Protein AF-A0AAF0Y437-F1 (afdb_monomer)

Radius of gyration: 40.91 Å; Cα contacts (8 Å, |Δi|>4): 68; chains: 1; bounding box: 94×95×109 Å

Sequence (365 aa):
MATKSRRPVALATPMPAVTPKRKAHTGASKQALLDNFDLEVSHRTSDMRNQLDSALGGFLALVDAEIFKIPRAMRSMTLGELEVIWRGNFAETSRAMAEQKFERAHPDKDHAEVVAAAVEGKRKREAQSPHENSRKSARTKPLPALPGTPAGKRVTKSKRKLPAASPLPKSTSMSTIPQDYEFNPLLPKTPKFPRAPKRNESFFSQNGSPVDLNGIVALDDVSNASVGSDDDDDDEDDDDELPDPEKMERRALAASLRHASPRSKASSSAAARSRPKRAPSLIFRQSLGAPAQQQSADEERHAEIPLSDGRTITFNPLNLTPGRIDDELAYGGLGAAEKKRVKNRVQEEVVRALTERMERWKAIA

Nearest PDB structures (foldseek):
  9c3c-assembly1_d  TM=1.796E-01  e=8.037E+00  Oryctolagus cuniculus

Organism: NCBI:txid143232

Structure (mmCIF, N/CA/C/O backbone):
data_AF-A0AAF0Y437-F1
#
_entry.id   AF-A0AAF0Y437-F1
#
loop_
_atom_site.group_PDB
_atom_site.id
_atom_site.type_symbol
_atom_site.label_atom_id
_atom_site.label_alt_id
_atom_site.label_comp_id
_atom_site.label_asym_id
_atom_site.label_entity_id
_atom_site.label_seq_id
_atom_site.pdbx_PDB_ins_code
_atom_site.Cartn_x
_atom_site.Cartn_y
_atom_site.Cartn_z
_atom_site.occupancy
_atom_site.B_iso_or_equiv
_atom_site.auth_seq_id
_atom_site.auth_comp_id
_atom_site.auth_asym_id
_atom_site.auth_atom_id
_atom_site.pdbx_PDB_model_num
ATOM 1 N N . MET A 1 1 ? -61.427 67.466 22.093 1.00 40.41 1 MET A N 1
ATOM 2 C CA . MET A 1 1 ? -59.970 67.307 22.291 1.00 40.41 1 MET A CA 1
ATOM 3 C C . MET A 1 1 ? -59.756 66.260 23.373 1.00 40.41 1 MET A C 1
ATOM 5 O O . MET A 1 1 ? -60.223 66.468 24.481 1.00 40.41 1 MET A O 1
ATOM 9 N N . ALA A 1 2 ? -59.196 65.098 23.026 1.00 46.00 2 ALA A N 1
ATOM 10 C CA . ALA A 1 2 ? -59.179 63.910 23.885 1.00 46.00 2 ALA A CA 1
ATOM 11 C C . ALA A 1 2 ? -57.786 63.682 24.494 1.00 46.00 2 ALA A C 1
ATOM 13 O O . ALA A 1 2 ? -56.810 63.487 23.771 1.00 46.00 2 ALA A O 1
ATOM 14 N N . THR A 1 3 ? -57.704 63.696 25.823 1.00 52.78 3 THR A N 1
ATOM 15 C CA . THR A 1 3 ? -56.489 63.456 26.608 1.00 52.78 3 THR A CA 1
ATOM 16 C C . THR A 1 3 ? -56.299 61.954 26.830 1.00 52.78 3 THR A C 1
ATOM 18 O O . THR A 1 3 ? -57.060 61.291 27.533 1.00 52.78 3 THR A O 1
ATOM 21 N N . LYS A 1 4 ? -55.281 61.380 26.181 1.00 54.66 4 LYS A N 1
ATOM 22 C CA . LYS A 1 4 ? -54.989 59.942 26.224 1.00 54.66 4 LYS A CA 1
ATOM 23 C C . LYS A 1 4 ? -54.020 59.650 27.375 1.00 54.66 4 LYS A C 1
ATOM 25 O O . LYS A 1 4 ? -52.823 59.898 27.272 1.00 54.66 4 LYS A O 1
ATOM 30 N N . SER A 1 5 ? -54.571 59.150 28.479 1.00 55.88 5 SER A N 1
ATOM 31 C CA . SER A 1 5 ? -53.843 58.691 29.668 1.00 55.88 5 SER A CA 1
ATOM 32 C C . SER A 1 5 ? -52.971 57.468 29.342 1.00 55.88 5 SER A C 1
ATOM 34 O O . SER A 1 5 ? -53.478 56.431 28.908 1.00 55.88 5 SER A O 1
ATOM 36 N N . ARG A 1 6 ? -51.649 57.592 29.526 1.00 55.09 6 ARG A N 1
ATOM 37 C CA . ARG A 1 6 ? -50.676 56.489 29.459 1.00 55.09 6 ARG A CA 1
ATOM 38 C C . ARG A 1 6 ? -50.531 55.872 30.850 1.00 55.09 6 ARG A C 1
ATOM 40 O O . ARG A 1 6 ? -50.054 56.533 31.767 1.00 55.09 6 ARG A O 1
ATOM 47 N N . ARG A 1 7 ? -50.898 54.597 30.991 1.00 53.47 7 ARG A N 1
ATOM 48 C CA . ARG A 1 7 ? -50.567 53.792 32.176 1.00 53.47 7 ARG A CA 1
ATOM 49 C C . ARG A 1 7 ? -49.108 53.309 32.102 1.00 53.47 7 ARG A C 1
ATOM 51 O O . ARG A 1 7 ? -48.678 52.915 31.017 1.00 53.47 7 ARG A O 1
ATOM 58 N N . PRO A 1 8 ? -48.359 53.303 33.218 1.00 61.34 8 PRO A N 1
ATOM 59 C CA . PRO A 1 8 ? -47.021 52.726 33.269 1.00 61.34 8 PRO A CA 1
ATOM 60 C C . PRO A 1 8 ? -47.100 51.193 33.257 1.00 61.34 8 PRO A C 1
ATOM 62 O O . PRO A 1 8 ? -47.806 50.585 34.060 1.00 61.34 8 PRO A O 1
ATOM 65 N N . VAL A 1 9 ? -46.376 50.572 32.327 1.00 58.31 9 VAL A N 1
ATOM 66 C CA . VAL A 1 9 ? -46.159 49.122 32.278 1.00 58.31 9 VAL A CA 1
ATOM 67 C C . VAL A 1 9 ? -45.064 48.797 33.291 1.00 58.31 9 VAL A C 1
ATOM 69 O O . VAL A 1 9 ? -43.923 49.224 33.126 1.00 58.31 9 VAL A O 1
ATOM 72 N N . ALA A 1 10 ? -45.418 48.086 34.360 1.00 52.66 10 ALA A N 1
ATOM 73 C CA . ALA A 1 10 ? -44.458 47.585 35.333 1.00 52.66 10 ALA A CA 1
ATOM 74 C C . ALA A 1 10 ? -43.571 46.517 34.667 1.00 52.66 10 ALA A C 1
ATOM 76 O O . ALA A 1 10 ? -44.053 45.457 34.269 1.00 52.66 10 ALA A O 1
ATOM 77 N N . LEU A 1 11 ? -42.279 46.819 34.520 1.00 55.72 11 LEU A N 1
ATOM 78 C CA . LEU A 1 11 ? -41.238 45.872 34.126 1.00 55.72 11 LEU A CA 1
ATOM 79 C C . LEU A 1 11 ? -41.092 44.816 35.229 1.00 55.72 11 LEU A C 1
ATOM 81 O O . LEU A 1 11 ? -40.467 45.067 36.257 1.00 55.72 11 LEU A O 1
ATOM 85 N N . ALA A 1 12 ? -41.693 43.645 35.018 1.00 55.06 12 ALA A N 1
ATOM 86 C CA . ALA A 1 12 ? -41.471 42.472 35.851 1.00 55.06 12 ALA A CA 1
ATOM 87 C C . ALA A 1 12 ? -40.019 42.001 35.674 1.00 55.06 12 ALA A C 1
ATOM 89 O O . ALA A 1 12 ? -39.601 41.613 34.582 1.00 55.06 12 ALA A O 1
ATOM 90 N N . THR A 1 13 ? -39.240 42.069 36.749 1.00 64.50 13 THR A N 1
ATOM 91 C CA . THR A 1 13 ? -37.888 41.517 36.830 1.00 64.50 13 THR A CA 1
ATOM 92 C C . THR A 1 13 ? -37.937 39.995 36.628 1.00 64.50 13 THR A C 1
ATOM 94 O O . THR A 1 13 ? -38.716 39.320 37.304 1.00 64.50 13 THR A O 1
ATOM 97 N N . PRO A 1 14 ? -37.141 39.423 35.703 1.00 63.75 14 PRO A N 1
ATOM 98 C CA . PRO A 1 14 ? -37.107 37.980 35.491 1.00 63.75 14 PRO A CA 1
ATOM 99 C C . PRO A 1 14 ? -36.570 37.292 36.750 1.00 63.75 14 PRO A C 1
ATOM 101 O O . PRO A 1 14 ? -35.524 37.670 37.280 1.00 63.75 14 PRO A O 1
ATOM 104 N N . MET A 1 15 ? -37.306 36.296 37.247 1.00 65.69 15 MET A N 1
ATOM 105 C CA . MET A 1 15 ? -36.901 35.521 38.419 1.00 65.69 15 MET A CA 1
ATOM 106 C C . MET A 1 15 ? -35.548 34.830 38.165 1.00 65.69 15 MET A C 1
ATOM 108 O O . MET A 1 15 ? -35.305 34.365 37.048 1.00 65.69 15 MET A O 1
ATOM 112 N N . PRO A 1 16 ? -34.666 34.735 39.178 1.00 64.94 16 PRO A N 1
ATOM 113 C CA . PRO A 1 16 ? -33.380 34.064 39.038 1.00 64.94 16 PRO A CA 1
ATOM 114 C C . PRO A 1 16 ? -33.609 32.597 38.662 1.00 64.94 16 PRO A C 1
ATOM 116 O O . PRO A 1 16 ? -34.278 31.857 39.384 1.00 64.94 16 PRO A O 1
ATOM 119 N N . ALA A 1 17 ? -33.072 32.193 37.510 1.00 65.75 17 ALA A N 1
ATOM 120 C CA . ALA A 1 17 ? -33.152 30.827 37.019 1.00 65.75 17 ALA A CA 1
ATOM 121 C C . ALA A 1 17 ? -32.546 29.877 38.060 1.00 65.75 17 ALA A C 1
ATOM 123 O O . ALA A 1 17 ? -31.335 29.867 38.289 1.00 65.75 17 ALA A O 1
ATOM 124 N N . VAL A 1 18 ? -33.405 29.096 38.714 1.00 66.25 18 VAL A N 1
ATOM 125 C CA . VAL A 1 18 ? -32.996 28.045 39.643 1.00 66.25 18 VAL A CA 1
ATOM 126 C C . VAL A 1 18 ? -32.214 27.023 38.831 1.00 66.25 18 VAL A C 1
ATOM 128 O O . VAL A 1 18 ? -32.777 26.306 38.004 1.00 66.25 18 VAL A O 1
ATOM 131 N N . THR A 1 19 ? -30.898 26.984 39.028 1.00 71.69 19 THR A N 1
ATOM 132 C CA . THR A 1 19 ? -30.045 26.000 38.373 1.00 71.69 19 THR A CA 1
ATOM 133 C C . THR A 1 19 ? -30.479 24.608 38.844 1.00 71.69 19 THR A C 1
ATOM 135 O O . THR A 1 19 ? -30.526 24.348 40.052 1.00 71.69 19 THR A O 1
ATOM 138 N N . PRO A 1 20 ? -30.871 23.701 37.931 1.00 72.81 20 PRO A N 1
ATOM 139 C CA . PRO A 1 20 ? -31.332 22.382 38.327 1.00 72.81 20 PRO A CA 1
ATOM 140 C C . PRO A 1 20 ? -30.196 21.659 39.053 1.00 72.81 20 PRO A C 1
ATOM 142 O O . PRO A 1 20 ? -29.093 21.508 38.521 1.00 72.81 20 PRO A O 1
ATOM 145 N N . LYS A 1 21 ? -30.461 21.224 40.291 1.00 75.88 21 LYS A N 1
ATOM 146 C CA . LYS A 1 21 ? -29.522 20.417 41.078 1.00 75.88 21 LYS A CA 1
ATOM 147 C C . LYS A 1 21 ? -29.134 19.190 40.250 1.00 75.88 21 LYS A C 1
ATOM 149 O O . LYS A 1 21 ? -30.002 18.412 39.853 1.00 75.88 21 LYS A O 1
ATOM 154 N N . ARG A 1 22 ? -27.834 19.039 39.971 1.00 77.44 22 ARG A N 1
ATOM 155 C CA . ARG A 1 22 ? -27.267 17.915 39.213 1.00 77.44 22 ARG A CA 1
ATOM 156 C C . ARG A 1 22 ? -27.720 16.601 39.851 1.00 77.44 22 ARG A C 1
ATOM 158 O O . ARG A 1 22 ? -27.317 16.290 40.969 1.00 77.44 22 ARG A O 1
ATOM 165 N N . LYS A 1 23 ? -28.578 15.847 39.159 1.00 80.81 23 LYS A N 1
ATOM 166 C CA . LYS A 1 23 ? -28.960 14.499 39.589 1.00 80.81 23 LYS A CA 1
ATOM 167 C C . LYS A 1 23 ? -27.712 13.621 39.529 1.00 80.81 23 LYS A C 1
ATOM 169 O O . LYS A 1 23 ? -27.001 13.636 38.527 1.00 80.81 23 LYS A O 1
ATOM 174 N N . ALA A 1 24 ? -27.434 12.891 40.605 1.00 84.88 24 ALA A N 1
ATOM 175 C CA . ALA A 1 24 ? -26.338 11.933 40.625 1.00 84.88 24 ALA A CA 1
ATOM 176 C C . ALA A 1 24 ? -26.564 10.888 39.519 1.00 84.88 24 ALA A C 1
ATOM 178 O O . ALA A 1 24 ? -27.651 10.318 39.420 1.00 84.88 24 ALA A O 1
ATOM 179 N N . HIS A 1 25 ? -25.556 10.662 38.674 1.00 89.19 25 HIS A N 1
ATOM 180 C CA . HIS A 1 25 ? -25.628 9.650 37.623 1.00 89.19 25 HIS A CA 1
ATOM 181 C C . HIS A 1 25 ? -25.825 8.267 38.249 1.00 89.19 25 HIS A C 1
ATOM 183 O O . HIS A 1 25 ? -24.983 7.805 39.026 1.00 89.19 25 HIS A O 1
ATOM 189 N N . THR A 1 26 ? -26.933 7.612 37.901 1.00 94.44 26 THR A N 1
ATOM 190 C CA . THR A 1 26 ? -27.194 6.214 38.260 1.00 94.44 26 THR A CA 1
ATOM 191 C C . THR A 1 26 ? -26.142 5.308 37.614 1.00 94.44 26 THR A C 1
ATOM 193 O O . THR A 1 26 ? -25.560 5.664 36.589 1.00 94.44 26 THR A O 1
ATOM 196 N N . GLY A 1 27 ? -25.886 4.130 38.193 1.00 95.19 27 GLY A N 1
ATOM 197 C CA . GLY A 1 27 ? -24.908 3.178 37.642 1.00 95.19 27 GLY A CA 1
ATOM 198 C C . GLY A 1 27 ? -25.166 2.850 36.165 1.00 95.19 27 GLY A C 1
ATOM 199 O O . GLY A 1 27 ? -24.244 2.898 35.359 1.00 95.19 27 GLY A O 1
ATOM 200 N N . ALA A 1 28 ? -26.436 2.668 35.790 1.00 94.44 28 ALA A N 1
ATOM 201 C CA . ALA A 1 28 ? -26.846 2.458 34.400 1.00 94.44 28 ALA A CA 1
ATOM 202 C C . ALA A 1 28 ? -26.488 3.639 33.475 1.00 94.44 28 ALA A C 1
ATOM 204 O O . ALA A 1 28 ? -26.032 3.432 32.356 1.00 94.44 28 ALA A O 1
ATOM 205 N N . SER A 1 29 ? -26.630 4.884 33.949 1.00 93.88 29 SER A N 1
ATOM 206 C CA . SER A 1 29 ? -26.227 6.068 33.177 1.00 93.88 29 SER A CA 1
ATOM 207 C C . SER A 1 29 ? -24.715 6.136 32.971 1.00 93.88 29 SER A C 1
ATOM 209 O O . SER A 1 29 ? -24.283 6.647 31.942 1.00 93.88 29 SER A O 1
ATOM 211 N N . LYS A 1 30 ? -23.916 5.653 33.929 1.00 96.62 30 LYS A N 1
ATOM 212 C CA . LYS A 1 30 ? -22.456 5.594 33.780 1.00 96.62 30 LYS A CA 1
ATOM 213 C C . LYS A 1 30 ? -22.049 4.535 32.762 1.00 96.62 30 LYS A C 1
ATOM 215 O O . LYS A 1 30 ? -21.194 4.822 31.936 1.00 96.62 30 LYS A O 1
ATOM 220 N N . GLN A 1 31 ? -22.694 3.368 32.779 1.00 96.38 31 GLN A N 1
ATOM 221 C CA . GLN A 1 31 ? -22.423 2.320 31.795 1.00 96.38 31 GLN A CA 1
ATOM 222 C C . GLN A 1 31 ? -22.740 2.794 30.373 1.00 96.38 31 GLN A C 1
ATOM 224 O O . GLN A 1 31 ? -21.882 2.724 29.507 1.00 96.38 31 GLN A O 1
ATOM 229 N N . ALA A 1 32 ? -23.906 3.411 30.163 1.00 96.12 32 ALA A N 1
ATOM 230 C CA . ALA A 1 32 ? -24.265 3.960 28.856 1.00 96.12 32 ALA A CA 1
ATOM 231 C C . ALA A 1 32 ? -23.287 5.049 28.362 1.00 96.12 32 ALA A C 1
ATOM 233 O O . ALA A 1 32 ? -23.122 5.237 27.159 1.00 96.12 32 ALA A O 1
ATOM 234 N N . LEU A 1 33 ? -22.641 5.795 29.268 1.00 96.56 33 LEU A N 1
ATOM 235 C CA . LEU A 1 33 ? -21.595 6.755 28.897 1.00 96.56 33 LEU A CA 1
ATOM 236 C C . LEU A 1 33 ? -20.307 6.058 28.443 1.00 96.56 33 LEU A C 1
ATOM 238 O O . LEU A 1 33 ? -19.687 6.533 27.496 1.00 96.56 33 LEU A O 1
ATOM 242 N N . LEU A 1 34 ? -19.923 4.955 29.091 1.00 97.62 34 LEU A N 1
ATOM 243 C CA . LEU A 1 34 ? -18.763 4.154 28.688 1.00 97.62 34 LEU A CA 1
ATOM 244 C C . LEU A 1 34 ? -19.000 3.488 27.330 1.00 97.62 34 LEU A C 1
ATOM 246 O O . LEU A 1 34 ? -18.166 3.628 26.446 1.00 97.62 34 LEU A O 1
ATOM 250 N N . ASP A 1 35 ? -20.175 2.892 27.121 1.00 97.38 35 ASP A N 1
ATOM 251 C CA . ASP A 1 35 ? -20.514 2.249 25.847 1.00 97.38 35 ASP A CA 1
ATOM 252 C C . ASP A 1 35 ? -20.476 3.261 24.681 1.00 97.38 35 ASP A C 1
ATOM 254 O O . ASP A 1 35 ? -19.935 2.982 23.612 1.00 97.38 35 ASP A O 1
ATOM 258 N N . ASN A 1 36 ? -20.994 4.481 24.887 1.00 97.81 36 ASN A N 1
ATOM 259 C CA . ASN A 1 36 ? -20.903 5.555 23.888 1.00 97.81 36 ASN A CA 1
ATOM 260 C C . ASN A 1 36 ? -19.458 6.006 23.638 1.00 97.81 36 ASN A C 1
ATOM 262 O O . ASN A 1 36 ? -19.103 6.319 22.502 1.00 97.81 36 ASN A O 1
ATOM 266 N N . PHE A 1 37 ? -18.635 6.056 24.685 1.00 98.38 37 PHE A N 1
ATOM 267 C CA . PHE A 1 37 ? -17.225 6.404 24.552 1.00 98.38 37 PHE A CA 1
ATOM 268 C C . PHE A 1 37 ? -16.470 5.352 23.731 1.00 98.38 37 PHE A C 1
ATOM 270 O O . PHE A 1 37 ? -15.720 5.717 22.829 1.00 98.38 37 PHE A O 1
ATOM 277 N N . ASP A 1 38 ? -16.725 4.063 23.956 1.00 98.06 38 ASP A N 1
ATOM 278 C CA . ASP A 1 38 ? -16.113 2.979 23.180 1.00 98.06 38 ASP A CA 1
ATOM 279 C C . ASP A 1 38 ? -16.550 3.008 21.705 1.00 98.06 38 ASP A C 1
ATOM 281 O O . ASP A 1 38 ? -15.733 2.817 20.793 1.00 98.06 38 ASP A O 1
ATOM 285 N N . LEU A 1 39 ? -17.820 3.334 21.438 1.00 97.81 39 LEU A N 1
ATOM 286 C CA . LEU A 1 39 ? -18.309 3.579 20.078 1.00 97.81 39 LEU A CA 1
A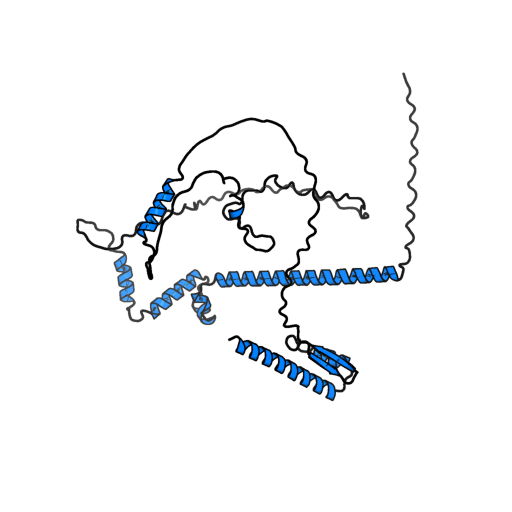TOM 287 C C . LEU A 1 39 ? -17.596 4.771 19.419 1.00 97.81 39 LEU A C 1
ATOM 289 O O . LEU A 1 39 ? -17.198 4.686 18.259 1.00 97.81 39 LEU A O 1
ATOM 293 N N . GLU A 1 40 ? -17.375 5.867 20.146 1.00 98.44 40 GLU A N 1
ATOM 294 C CA . GLU A 1 40 ? -16.652 7.025 19.611 1.00 98.44 40 GLU A CA 1
ATOM 295 C C . GLU A 1 40 ? -15.174 6.705 19.344 1.00 98.44 40 GLU A C 1
ATOM 297 O O . GLU A 1 40 ? -14.641 7.062 18.290 1.00 98.44 40 GLU A O 1
ATOM 302 N N . VAL A 1 41 ? -14.502 6.015 20.269 1.00 98.56 41 VAL A N 1
ATOM 303 C CA . VAL A 1 41 ? -13.094 5.624 20.119 1.00 98.56 41 VAL A CA 1
ATOM 304 C C . VAL A 1 41 ? -12.921 4.679 18.935 1.00 98.56 41 VAL A C 1
ATOM 306 O O . VAL A 1 41 ? -12.012 4.880 18.124 1.00 98.56 41 VAL A O 1
ATOM 309 N N . SER A 1 42 ? -13.794 3.680 18.795 1.00 97.12 42 SER A N 1
ATOM 310 C CA . SER A 1 42 ? -13.752 2.754 17.660 1.00 97.12 42 SER A CA 1
ATOM 311 C C . SER A 1 42 ? -14.003 3.470 16.328 1.00 97.12 42 SER A C 1
ATOM 313 O O . SER A 1 42 ? -13.223 3.279 15.393 1.00 97.12 42 SER A O 1
ATOM 315 N N . HIS A 1 43 ? -14.994 4.368 16.258 1.00 98.06 43 HIS A N 1
ATOM 316 C CA . HIS A 1 43 ? -15.269 5.182 15.070 1.00 98.06 43 HIS A CA 1
ATOM 317 C C . HIS A 1 43 ? -14.079 6.073 14.695 1.00 98.06 43 HIS A C 1
ATOM 319 O O . HIS A 1 43 ? -13.589 6.001 13.571 1.00 98.06 43 HIS A O 1
ATOM 325 N N . ARG A 1 44 ? -13.535 6.849 15.645 1.00 98.44 44 ARG A N 1
ATOM 326 C CA . ARG A 1 44 ? -12.350 7.695 15.404 1.00 98.44 44 ARG A CA 1
ATOM 327 C C . ARG A 1 44 ? -11.140 6.879 14.961 1.00 98.44 44 ARG A C 1
ATOM 329 O O . ARG A 1 44 ? -10.380 7.319 14.104 1.00 98.44 44 ARG A O 1
ATOM 336 N N . THR A 1 45 ? -10.948 5.693 15.535 1.00 98.38 45 THR A N 1
ATOM 337 C CA . THR A 1 45 ? -9.862 4.791 15.131 1.00 98.38 45 THR A CA 1
ATOM 338 C C . THR A 1 45 ? -10.060 4.305 13.697 1.00 98.38 45 THR A C 1
ATOM 340 O O . THR A 1 45 ? -9.104 4.291 12.924 1.00 98.38 45 THR A O 1
ATOM 343 N N . SER A 1 46 ? -11.291 3.949 13.321 1.00 98.06 46 SER A N 1
ATOM 344 C CA . SER A 1 46 ? -11.632 3.587 11.943 1.00 98.06 46 SER A CA 1
ATOM 345 C C . SER A 1 46 ? -11.396 4.748 10.976 1.00 98.06 46 SER A C 1
ATOM 347 O O . SER A 1 46 ? -10.799 4.542 9.924 1.00 98.06 46 SER A O 1
ATOM 349 N N . ASP A 1 47 ? -11.795 5.968 11.337 1.00 97.94 47 ASP A N 1
ATOM 350 C CA . ASP A 1 47 ? -11.586 7.163 10.512 1.00 97.94 47 ASP A CA 1
ATOM 351 C C . ASP A 1 47 ? -10.099 7.438 10.276 1.00 97.94 47 ASP A C 1
ATOM 353 O O . ASP A 1 47 ? -9.685 7.677 9.142 1.00 97.94 47 ASP A O 1
ATOM 357 N N . MET A 1 48 ? -9.275 7.356 11.327 1.00 98.62 48 MET A N 1
ATOM 358 C CA . MET A 1 48 ? -7.825 7.541 11.209 1.00 98.62 48 MET A CA 1
ATOM 359 C C . MET A 1 48 ? -7.183 6.486 1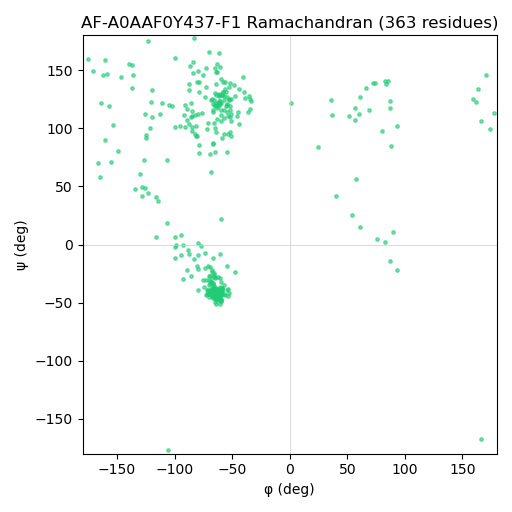0.301 1.00 98.62 48 MET A C 1
ATOM 361 O O . MET A 1 48 ? -6.301 6.819 9.510 1.00 98.62 48 MET A O 1
ATOM 365 N N . ARG A 1 49 ? -7.635 5.226 10.376 1.00 98.19 49 ARG A N 1
ATOM 366 C CA . ARG A 1 49 ? -7.173 4.155 9.476 1.00 98.19 49 ARG A CA 1
ATOM 367 C C . ARG A 1 49 ? -7.574 4.433 8.030 1.00 98.19 49 ARG A C 1
ATOM 369 O O . ARG A 1 49 ? -6.708 4.467 7.167 1.00 98.19 49 ARG A O 1
ATOM 376 N N . ASN A 1 50 ? -8.841 4.762 7.790 1.00 97.81 50 ASN A N 1
ATOM 377 C CA . ASN A 1 50 ? -9.344 5.107 6.459 1.00 97.81 50 ASN A CA 1
ATOM 378 C C . ASN A 1 50 ? -8.604 6.312 5.853 1.00 97.81 50 ASN A C 1
ATOM 380 O O . ASN A 1 50 ? -8.340 6.355 4.648 1.00 97.81 50 ASN A O 1
ATOM 384 N N . GLN A 1 51 ? -8.252 7.299 6.681 1.00 98.31 51 GLN A N 1
ATOM 385 C CA . GLN A 1 51 ? -7.462 8.452 6.261 1.00 98.31 51 GLN A CA 1
ATOM 386 C C . GLN A 1 51 ? -6.037 8.049 5.861 1.00 98.31 51 GLN A C 1
ATOM 388 O O . GLN A 1 51 ? -5.535 8.531 4.843 1.00 98.31 51 GLN A O 1
ATOM 393 N N . LEU A 1 52 ? -5.395 7.171 6.636 1.00 98.62 52 LEU A N 1
ATOM 394 C CA . LEU A 1 52 ? -4.068 6.641 6.327 1.00 98.62 52 LEU A CA 1
ATOM 395 C C . LEU A 1 52 ? -4.097 5.836 5.025 1.00 98.62 52 LEU A C 1
ATOM 397 O O . LEU A 1 52 ? -3.277 6.086 4.145 1.00 98.62 52 LEU A O 1
ATOM 401 N N . ASP A 1 53 ? -5.075 4.949 4.861 1.00 98.00 53 ASP A N 1
ATOM 402 C CA . ASP A 1 53 ? -5.232 4.134 3.653 1.00 98.00 53 ASP A CA 1
ATOM 403 C C . ASP A 1 53 ? -5.466 5.005 2.416 1.00 98.00 53 ASP A C 1
ATOM 405 O O . ASP A 1 53 ? -4.847 4.799 1.372 1.00 98.00 53 ASP A O 1
ATOM 409 N N . SER A 1 54 ? -6.289 6.049 2.545 1.00 98.00 54 SER A N 1
ATOM 410 C CA . SER A 1 54 ? -6.509 7.024 1.472 1.00 98.00 54 SER A CA 1
ATOM 411 C C . SER A 1 54 ? -5.225 7.781 1.112 1.00 98.00 54 SER A C 1
ATOM 413 O O . SER A 1 54 ? -4.951 8.016 -0.067 1.00 98.00 54 SER A O 1
ATOM 415 N N . ALA A 1 55 ? -4.417 8.156 2.109 1.00 98.12 55 ALA A N 1
ATOM 416 C CA . ALA A 1 55 ? -3.145 8.839 1.889 1.00 98.12 55 ALA A CA 1
ATOM 417 C C . ALA A 1 55 ? -2.112 7.923 1.213 1.00 98.12 55 ALA A C 1
ATOM 419 O O . ALA A 1 55 ? -1.446 8.350 0.268 1.00 98.12 55 ALA A O 1
ATOM 420 N N . LEU A 1 56 ? -2.011 6.663 1.647 1.00 98.50 56 LEU A N 1
ATOM 421 C CA . LEU A 1 56 ? -1.129 5.669 1.034 1.00 98.50 56 LEU A CA 1
ATOM 422 C C . LEU A 1 56 ? -1.562 5.334 -0.395 1.00 98.50 56 LEU A C 1
ATOM 424 O O . LEU A 1 56 ? -0.724 5.329 -1.294 1.00 98.50 56 LEU A O 1
ATOM 428 N N . GLY A 1 57 ? -2.859 5.129 -0.628 1.00 97.75 57 GLY A N 1
ATOM 429 C CA . GLY A 1 57 ? -3.401 4.901 -1.967 1.00 97.75 57 GLY A CA 1
ATOM 430 C C . GLY A 1 57 ? -3.124 6.076 -2.908 1.00 97.75 57 GLY A C 1
ATOM 431 O O . GLY A 1 57 ? -2.689 5.876 -4.041 1.00 97.75 57 GLY A O 1
ATOM 432 N N . GLY A 1 58 ? -3.288 7.312 -2.424 1.00 97.44 58 GLY A N 1
ATOM 433 C CA . GLY A 1 58 ? -2.941 8.516 -3.179 1.00 97.44 58 GLY A CA 1
ATOM 434 C C . GLY A 1 58 ? -1.446 8.617 -3.498 1.00 97.44 58 GLY A C 1
ATOM 435 O O . GLY A 1 58 ? -1.081 8.968 -4.620 1.00 97.44 58 GLY A O 1
ATOM 436 N N . PHE A 1 59 ? -0.575 8.279 -2.544 1.00 98.50 59 PHE A N 1
ATOM 437 C CA . PHE A 1 59 ? 0.873 8.258 -2.758 1.00 98.50 59 PHE A CA 1
ATOM 438 C C . PHE A 1 59 ? 1.284 7.218 -3.806 1.00 98.50 59 PHE A C 1
ATOM 440 O O . PHE A 1 59 ? 2.026 7.555 -4.727 1.00 98.50 59 PHE A O 1
ATOM 447 N N . LEU A 1 60 ? 0.767 5.990 -3.714 1.00 97.94 60 LEU A N 1
ATOM 448 C CA . LEU A 1 60 ? 1.047 4.937 -4.692 1.00 97.94 60 LEU A CA 1
ATOM 449 C C . LEU A 1 60 ? 0.589 5.344 -6.096 1.00 97.94 60 LEU A C 1
ATOM 451 O O . LEU A 1 60 ? 1.375 5.262 -7.033 1.00 97.94 60 LEU A O 1
ATOM 455 N N . ALA A 1 61 ? -0.618 5.901 -6.232 1.00 97.06 61 ALA A N 1
ATOM 456 C CA . ALA A 1 61 ? -1.112 6.387 -7.519 1.00 97.06 61 ALA A CA 1
ATOM 457 C C . ALA A 1 61 ? -0.230 7.502 -8.119 1.00 97.06 61 ALA A C 1
ATOM 459 O O . ALA A 1 61 ? -0.036 7.556 -9.336 1.00 97.06 61 ALA A O 1
ATOM 460 N N . LEU A 1 62 ? 0.324 8.392 -7.285 1.00 98.31 62 LEU A N 1
ATOM 461 C CA . LEU A 1 62 ? 1.270 9.422 -7.729 1.00 98.31 62 LEU A CA 1
ATOM 462 C C . LEU A 1 62 ? 2.601 8.818 -8.183 1.00 98.31 62 LEU A C 1
ATOM 464 O O . LEU A 1 62 ? 3.124 9.226 -9.220 1.00 98.31 62 LEU A O 1
ATOM 468 N N . VAL A 1 63 ? 3.136 7.854 -7.431 1.00 97.62 63 VAL A N 1
ATOM 469 C CA . VAL A 1 63 ? 4.371 7.144 -7.788 1.00 97.62 63 VAL A CA 1
ATOM 470 C C . VAL A 1 63 ? 4.188 6.385 -9.097 1.00 97.62 63 VAL A C 1
ATOM 472 O O . VAL A 1 63 ? 5.019 6.524 -9.990 1.00 97.62 63 VAL A O 1
ATOM 475 N N . ASP A 1 64 ? 3.079 5.669 -9.263 1.00 96.69 64 ASP A N 1
ATOM 476 C CA . ASP A 1 64 ? 2.764 4.953 -10.497 1.00 96.69 64 ASP A CA 1
ATOM 477 C C . ASP A 1 64 ? 2.679 5.915 -11.681 1.00 96.69 64 ASP A C 1
ATOM 479 O O . ASP A 1 64 ? 3.318 5.697 -12.713 1.00 96.69 64 ASP A O 1
ATOM 483 N N . ALA A 1 65 ? 1.961 7.032 -11.527 1.00 96.75 65 ALA A N 1
ATOM 484 C CA . ALA A 1 65 ? 1.885 8.063 -12.556 1.00 96.75 65 ALA A CA 1
ATOM 485 C C . ALA A 1 65 ? 3.270 8.631 -12.915 1.00 96.75 65 ALA A C 1
ATOM 487 O O . ALA A 1 65 ? 3.533 8.899 -14.089 1.00 96.75 65 ALA A O 1
ATOM 488 N N . GLU A 1 66 ? 4.165 8.793 -11.939 1.00 95.31 66 GLU A N 1
ATOM 489 C CA . GLU A 1 66 ? 5.535 9.252 -12.170 1.00 95.31 66 GLU A CA 1
ATOM 490 C C . GLU A 1 66 ? 6.381 8.191 -12.888 1.00 95.31 66 GLU A C 1
ATOM 492 O O . GLU A 1 66 ? 7.057 8.505 -13.868 1.00 95.31 66 GLU A O 1
ATOM 497 N N . ILE A 1 67 ? 6.266 6.918 -12.501 1.00 95.25 67 ILE A N 1
ATOM 498 C CA . ILE A 1 67 ? 6.909 5.789 -13.189 1.00 95.25 67 ILE A CA 1
ATOM 499 C C . ILE A 1 67 ? 6.438 5.714 -14.646 1.00 95.25 67 ILE A C 1
ATOM 501 O O . ILE A 1 67 ? 7.247 5.488 -15.552 1.00 95.25 67 ILE A O 1
ATOM 505 N N . PHE A 1 68 ? 5.150 5.957 -14.910 1.00 95.00 68 PHE A N 1
ATOM 506 C CA . PHE A 1 68 ? 4.614 5.964 -16.270 1.00 95.00 68 PHE A CA 1
ATOM 507 C C . PHE A 1 68 ? 5.183 7.088 -17.144 1.00 95.00 68 PHE A C 1
ATOM 509 O O . PHE A 1 68 ? 5.320 6.883 -18.353 1.00 95.00 68 PHE A O 1
ATOM 516 N N . LYS A 1 69 ? 5.582 8.228 -16.564 1.00 94.62 69 LYS A N 1
ATOM 517 C CA . LYS A 1 69 ? 6.251 9.314 -17.303 1.00 94.62 69 LYS A CA 1
ATOM 518 C C . LYS A 1 69 ? 7.663 8.943 -17.753 1.00 94.62 69 LYS A C 1
ATOM 520 O O . LYS A 1 69 ? 8.131 9.473 -18.759 1.00 94.62 69 LYS A O 1
ATOM 525 N N . ILE A 1 70 ? 8.337 8.034 -17.047 1.00 95.31 70 ILE A N 1
ATOM 526 C CA . ILE A 1 70 ? 9.685 7.584 -17.408 1.00 95.31 70 ILE A CA 1
ATOM 527 C C . ILE A 1 70 ? 9.601 6.768 -18.710 1.00 95.31 70 ILE A C 1
ATOM 529 O O . ILE A 1 70 ? 8.863 5.776 -18.751 1.00 95.31 70 ILE A O 1
ATOM 533 N N . PRO A 1 71 ? 10.346 7.113 -19.778 1.00 95.88 71 PRO A N 1
ATOM 534 C CA . PRO A 1 71 ? 10.367 6.330 -21.013 1.00 95.88 71 PRO A CA 1
ATOM 535 C C . PRO A 1 71 ? 10.766 4.867 -20.773 1.00 95.88 71 PRO A C 1
ATOM 537 O O . PRO A 1 71 ? 11.697 4.587 -20.021 1.00 95.88 71 PRO A O 1
ATOM 540 N N . ARG A 1 72 ? 10.107 3.916 -21.455 1.00 94.75 72 ARG A N 1
ATOM 541 C CA . ARG A 1 72 ? 10.317 2.465 -21.247 1.00 94.75 72 ARG A CA 1
ATOM 542 C C . ARG A 1 72 ? 11.785 2.038 -21.370 1.00 94.75 72 ARG A C 1
ATOM 544 O O . ARG A 1 72 ? 12.232 1.218 -20.582 1.00 94.75 72 ARG A O 1
ATOM 551 N N . ALA A 1 73 ? 12.530 2.631 -22.306 1.00 94.31 73 ALA A N 1
ATOM 552 C CA . ALA A 1 73 ? 13.956 2.355 -22.499 1.00 94.31 73 ALA A CA 1
ATOM 553 C C . ALA A 1 73 ? 14.825 2.719 -21.281 1.00 94.31 73 ALA A C 1
ATOM 555 O O . ALA A 1 73 ? 15.867 2.110 -21.085 1.00 94.31 73 ALA A O 1
ATOM 556 N N . MET A 1 74 ? 14.397 3.695 -20.474 1.00 95.62 74 MET A N 1
ATOM 557 C CA . MET A 1 74 ? 15.116 4.136 -19.274 1.00 95.62 74 MET A CA 1
ATOM 558 C C . MET A 1 74 ? 14.771 3.282 -18.052 1.00 95.62 74 MET A C 1
ATOM 560 O O . MET A 1 74 ? 15.598 3.137 -17.164 1.00 95.62 74 MET A O 1
ATOM 564 N N . ARG A 1 75 ? 13.573 2.680 -18.009 1.00 94.81 75 ARG A N 1
ATOM 565 C CA . ARG A 1 75 ? 13.144 1.824 -16.884 1.00 94.81 75 ARG A CA 1
ATOM 566 C C . ARG A 1 75 ? 13.939 0.524 -16.777 1.00 94.81 75 ARG A C 1
ATOM 568 O O . ARG A 1 75 ? 13.976 -0.069 -15.709 1.00 94.81 75 ARG A O 1
ATOM 575 N N . SER A 1 76 ? 14.531 0.067 -17.879 1.00 94.75 76 SER A N 1
ATOM 576 C CA . SER A 1 76 ? 15.356 -1.144 -17.920 1.00 94.75 76 SER A CA 1
ATOM 577 C C . SER A 1 76 ? 16.834 -0.899 -17.606 1.00 94.75 76 SER A C 1
ATOM 579 O O . SER A 1 76 ? 17.596 -1.858 -17.581 1.00 94.75 76 SER A O 1
ATOM 581 N N . MET A 1 77 ? 17.258 0.355 -17.428 1.00 93.94 77 MET A N 1
ATOM 582 C CA . MET A 1 77 ? 18.654 0.685 -17.134 1.00 93.94 77 MET A CA 1
ATOM 583 C C . MET A 1 77 ? 18.937 0.629 -15.640 1.00 93.94 77 MET A C 1
ATOM 585 O O . MET A 1 77 ? 18.057 0.874 -14.812 1.00 93.94 77 MET A O 1
ATOM 589 N N . THR A 1 78 ? 20.193 0.370 -15.295 1.00 97.19 78 THR A N 1
ATOM 590 C CA . THR A 1 78 ? 20.649 0.529 -13.913 1.00 97.19 78 THR A CA 1
ATOM 591 C C . THR A 1 78 ? 20.773 2.015 -13.562 1.00 97.19 78 THR A C 1
ATOM 593 O O . THR A 1 78 ? 21.026 2.857 -14.427 1.00 97.19 78 THR A O 1
ATOM 596 N N . LEU A 1 79 ? 20.617 2.364 -12.279 1.00 96.12 79 LEU A N 1
ATOM 597 C CA . LEU A 1 79 ? 20.733 3.759 -11.831 1.00 96.12 79 LEU A CA 1
ATOM 598 C C . LEU A 1 79 ? 22.117 4.363 -12.125 1.00 96.12 79 LEU A C 1
ATOM 600 O O . LEU A 1 79 ? 22.192 5.545 -12.442 1.00 96.12 79 LEU A O 1
ATOM 604 N N . GLY A 1 80 ? 23.185 3.557 -12.095 1.00 97.38 80 GLY A N 1
ATOM 605 C CA . GLY A 1 80 ? 24.537 4.016 -12.432 1.00 97.38 80 GLY A CA 1
ATOM 606 C C . GLY A 1 80 ? 24.700 4.375 -13.913 1.00 97.38 80 GLY A C 1
ATOM 607 O O . GLY A 1 80 ? 25.272 5.410 -14.238 1.00 97.38 80 GLY A O 1
ATOM 608 N N . GLU A 1 81 ? 24.145 3.574 -14.829 1.00 95.56 81 GLU A N 1
ATOM 609 C CA . GLU A 1 81 ? 24.137 3.912 -16.263 1.00 95.56 81 GLU A CA 1
ATOM 610 C C . GLU A 1 81 ? 23.288 5.156 -16.537 1.00 95.56 81 GLU A C 1
ATOM 612 O O . GLU A 1 81 ? 23.651 6.003 -17.358 1.00 95.56 81 GLU A O 1
ATOM 617 N N . LEU A 1 82 ? 22.154 5.269 -15.835 1.00 96.44 82 LEU A N 1
ATOM 618 C CA . LEU A 1 82 ? 21.281 6.424 -15.946 1.00 96.44 82 LEU A CA 1
ATOM 619 C C . LEU A 1 82 ? 22.005 7.696 -15.502 1.00 96.44 82 LEU A C 1
ATOM 621 O O . LEU A 1 82 ? 21.906 8.688 -16.209 1.00 96.44 82 LEU A O 1
ATOM 625 N N . GLU A 1 83 ? 22.749 7.667 -14.395 1.00 96.94 83 GLU A N 1
ATOM 626 C CA . GLU A 1 83 ? 23.506 8.813 -13.876 1.00 96.94 83 GLU A CA 1
ATOM 627 C C . GLU A 1 83 ? 24.534 9.342 -14.888 1.00 96.94 83 GLU A C 1
ATOM 629 O O . GLU A 1 83 ? 24.612 10.549 -15.112 1.00 96.94 83 GLU A O 1
ATOM 634 N N . VAL A 1 84 ? 25.254 8.452 -15.579 1.00 96.69 84 VAL A N 1
ATOM 635 C CA . VAL A 1 84 ? 26.253 8.827 -16.600 1.00 96.69 84 VAL A CA 1
ATOM 636 C C . VAL A 1 84 ? 25.612 9.522 -17.809 1.00 96.69 84 VAL A C 1
ATOM 638 O O . VAL A 1 84 ? 26.177 10.462 -18.378 1.00 96.69 84 VAL A O 1
ATOM 641 N N . ILE A 1 85 ? 24.426 9.063 -18.218 1.00 96.00 85 ILE A N 1
ATOM 642 C CA . ILE A 1 85 ? 23.725 9.555 -19.416 1.00 96.00 85 ILE A CA 1
ATOM 643 C C . ILE A 1 85 ? 22.726 10.670 -19.054 1.00 96.00 85 ILE A C 1
ATOM 645 O O . ILE A 1 85 ? 22.204 11.348 -19.941 1.00 96.00 85 ILE A O 1
ATOM 649 N N . TRP A 1 86 ? 22.472 10.916 -17.764 1.00 97.19 86 TRP A N 1
ATOM 650 C CA . TRP A 1 86 ? 21.484 11.886 -17.308 1.00 97.19 86 TRP A CA 1
ATOM 651 C C . TRP A 1 86 ? 21.880 13.306 -17.713 1.00 97.19 86 TRP A C 1
ATOM 653 O O . TRP A 1 86 ? 22.914 13.840 -17.315 1.00 97.19 86 TRP A O 1
ATOM 663 N N . ARG A 1 87 ? 21.016 13.952 -18.500 1.00 94.69 87 ARG A N 1
ATOM 664 C CA . ARG A 1 87 ? 21.187 15.344 -18.951 1.00 94.69 87 ARG A CA 1
ATOM 665 C C . ARG A 1 87 ? 20.242 16.318 -18.235 1.00 94.69 87 ARG A C 1
ATOM 667 O O . ARG A 1 87 ? 19.979 17.405 -18.720 1.00 94.69 87 ARG A O 1
ATOM 674 N N . GLY A 1 88 ? 19.687 15.931 -17.085 1.00 94.88 88 GLY A N 1
ATOM 675 C CA . GLY A 1 88 ? 18.737 16.762 -16.329 1.00 94.88 88 GLY A CA 1
ATOM 676 C C . GLY A 1 88 ? 17.271 16.614 -16.753 1.00 94.88 88 GLY A C 1
ATOM 677 O O . GLY A 1 88 ? 16.385 17.025 -16.008 1.00 94.88 88 GLY A O 1
ATOM 678 N N . ASN A 1 89 ? 16.989 16.000 -17.908 1.00 96.38 89 ASN A N 1
ATOM 679 C CA . ASN A 1 89 ? 15.630 15.757 -18.397 1.00 96.38 89 ASN A CA 1
ATOM 680 C C . ASN A 1 89 ? 15.537 14.441 -19.191 1.00 96.38 89 ASN A C 1
ATOM 682 O O . ASN A 1 89 ? 16.430 14.115 -19.971 1.00 96.38 89 ASN A O 1
ATOM 686 N N . PHE A 1 90 ? 14.411 13.727 -19.073 1.00 94.25 90 PHE A N 1
ATOM 687 C CA . PHE A 1 90 ? 14.117 12.490 -19.808 1.00 94.25 90 PHE A CA 1
ATOM 688 C C . PHE A 1 90 ? 14.249 12.639 -21.326 1.00 94.25 90 PHE A C 1
ATOM 690 O O . PHE A 1 90 ? 14.760 11.737 -21.987 1.00 94.25 90 PHE A O 1
ATOM 697 N N . ALA A 1 91 ? 13.818 13.770 -21.893 1.00 95.38 91 ALA A N 1
ATOM 698 C CA . ALA A 1 91 ? 13.891 13.990 -23.336 1.00 95.38 91 ALA A CA 1
ATOM 699 C C . ALA A 1 91 ? 15.343 14.027 -23.842 1.00 95.38 91 ALA A C 1
ATOM 701 O O . ALA A 1 91 ? 15.664 13.400 -24.850 1.00 95.38 91 ALA A O 1
ATOM 702 N N . GLU A 1 92 ? 16.232 14.713 -23.127 1.00 96.44 92 GLU A N 1
ATOM 703 C CA . GLU A 1 92 ? 17.645 14.826 -23.497 1.00 96.44 92 GLU A CA 1
ATOM 704 C C . GLU A 1 92 ? 18.390 13.513 -23.257 1.00 96.44 92 GLU A C 1
ATOM 706 O O . GLU A 1 92 ? 19.093 13.040 -24.149 1.00 96.44 92 GLU A O 1
ATOM 711 N N . THR A 1 93 ? 18.138 12.860 -22.121 1.00 96.56 93 THR A N 1
ATOM 712 C CA . THR A 1 93 ? 18.677 11.528 -21.815 1.00 96.56 93 THR A CA 1
ATOM 713 C C . THR A 1 93 ? 18.236 10.494 -22.862 1.00 96.56 93 THR A C 1
ATOM 715 O O . THR A 1 93 ? 19.037 9.674 -23.304 1.00 96.56 93 THR A O 1
ATOM 718 N N . SER A 1 94 ? 16.986 10.556 -23.344 1.00 95.44 94 SER A N 1
ATOM 719 C CA . SER A 1 94 ? 16.495 9.655 -24.399 1.00 95.44 94 SER A CA 1
ATOM 720 C C . SER A 1 94 ? 17.184 9.871 -25.753 1.00 95.44 94 SER A C 1
ATOM 722 O O . SER A 1 94 ? 17.421 8.902 -26.473 1.00 95.44 94 SER A O 1
ATOM 724 N N . ARG A 1 95 ? 17.552 11.119 -26.086 1.00 95.44 95 ARG A N 1
ATOM 725 C CA . ARG A 1 95 ? 18.327 11.440 -27.295 1.00 95.44 95 ARG A CA 1
ATOM 726 C C . ARG A 1 95 ? 19.763 10.946 -27.176 1.00 95.44 95 ARG A C 1
ATOM 728 O O . ARG A 1 95 ? 20.230 10.292 -28.099 1.00 95.44 95 ARG A O 1
ATOM 735 N N . ALA A 1 96 ? 20.409 11.181 -26.034 1.00 95.81 96 ALA A N 1
ATOM 736 C CA . ALA A 1 96 ? 21.756 10.683 -25.761 1.00 95.81 96 ALA A CA 1
ATOM 737 C C . ALA A 1 96 ? 21.816 9.146 -25.827 1.00 95.81 96 ALA A C 1
ATOM 739 O O . ALA A 1 96 ? 22.725 8.581 -26.424 1.00 95.81 96 ALA A O 1
ATOM 740 N N . MET A 1 97 ? 20.796 8.456 -25.304 1.00 95.12 97 MET A N 1
ATOM 741 C CA . MET A 1 97 ? 20.673 7.006 -25.472 1.00 95.12 97 MET A CA 1
ATOM 742 C C . MET A 1 97 ? 20.498 6.574 -26.931 1.00 95.12 97 MET A C 1
ATOM 744 O O . MET A 1 97 ? 21.033 5.543 -27.330 1.00 95.12 97 MET A O 1
ATOM 748 N N . ALA A 1 98 ? 19.702 7.301 -27.720 1.00 94.25 98 ALA A N 1
ATOM 749 C CA . ALA A 1 98 ? 19.510 6.981 -29.132 1.00 94.25 98 ALA A CA 1
ATOM 750 C C . ALA A 1 98 ? 20.812 7.161 -29.928 1.00 94.25 98 ALA A C 1
ATOM 752 O O . ALA A 1 98 ? 21.130 6.318 -30.762 1.00 94.25 98 ALA A O 1
ATOM 753 N N . GLU A 1 99 ? 21.581 8.206 -29.619 1.00 93.56 99 GLU A N 1
ATOM 754 C CA . GLU A 1 99 ? 22.908 8.466 -30.182 1.00 93.56 99 GLU A CA 1
ATOM 755 C C . GLU A 1 99 ? 23.908 7.366 -29.801 1.00 93.56 99 GLU A C 1
ATOM 757 O O . GLU A 1 99 ? 24.525 6.777 -30.681 1.00 93.56 99 GLU A O 1
ATOM 762 N N . GLN A 1 100 ? 23.966 6.976 -28.524 1.00 93.06 100 GLN A N 1
ATOM 763 C CA . GLN A 1 100 ? 24.818 5.872 -28.065 1.00 93.06 100 GLN A CA 1
ATOM 764 C C . GLN A 1 100 ? 24.449 4.533 -28.727 1.00 93.06 100 GLN A C 1
ATOM 766 O O . GLN A 1 100 ? 25.317 3.740 -29.093 1.00 93.06 100 GLN A O 1
ATOM 771 N N . LYS A 1 101 ? 23.148 4.256 -28.895 1.00 92.25 101 LYS A N 1
ATOM 772 C CA . LYS A 1 101 ? 22.682 3.063 -29.620 1.00 92.25 101 LYS A CA 1
ATOM 773 C C . LYS A 1 101 ? 23.077 3.107 -31.093 1.00 92.25 101 LYS A C 1
ATOM 775 O O . LYS A 1 101 ? 23.415 2.064 -31.645 1.00 92.25 101 LYS A O 1
ATOM 780 N N . PHE A 1 102 ? 23.029 4.284 -31.711 1.00 91.38 102 PHE A N 1
ATOM 781 C CA . PHE A 1 102 ? 23.436 4.483 -33.097 1.00 91.38 102 PHE A CA 1
ATOM 782 C C . PHE A 1 102 ? 24.944 4.266 -33.278 1.00 91.38 102 PHE A C 1
ATOM 784 O O . PHE A 1 102 ? 25.338 3.511 -34.163 1.00 91.38 102 PHE A O 1
ATOM 791 N N . GLU A 1 103 ? 25.767 4.837 -32.397 1.00 91.06 103 GLU A N 1
ATOM 792 C CA . GLU A 1 103 ? 27.225 4.660 -32.379 1.00 91.06 103 GLU A CA 1
ATOM 793 C C . GLU A 1 103 ? 27.612 3.184 -32.192 1.00 91.06 103 GLU A C 1
ATOM 795 O O . GLU A 1 103 ? 28.428 2.646 -32.936 1.00 91.06 103 GLU A O 1
ATOM 800 N N . ARG A 1 104 ? 26.939 2.471 -31.278 1.00 90.25 104 ARG A N 1
ATOM 801 C CA . ARG A 1 104 ? 27.181 1.038 -31.050 1.00 90.25 104 ARG A CA 1
ATOM 802 C C . ARG A 1 104 ? 26.749 0.146 -32.219 1.00 90.25 104 ARG A C 1
ATOM 804 O O . ARG A 1 104 ? 27.339 -0.912 -32.418 1.00 90.25 104 ARG A O 1
ATOM 811 N N . ALA A 1 105 ? 25.701 0.522 -32.951 1.00 91.69 105 ALA A N 1
ATOM 812 C CA . ALA A 1 105 ? 25.212 -0.242 -34.101 1.00 91.69 105 ALA A CA 1
ATOM 813 C C . ALA A 1 105 ? 26.042 -0.006 -35.376 1.00 91.69 105 ALA A C 1
ATOM 815 O O . ALA A 1 105 ? 26.017 -0.839 -36.283 1.00 91.69 105 ALA A O 1
ATOM 816 N N . HIS A 1 106 ? 26.772 1.110 -35.452 1.00 86.62 106 HIS A N 1
ATOM 817 C CA . HIS A 1 106 ? 27.591 1.487 -36.604 1.00 86.62 106 HIS A CA 1
ATOM 818 C C . HIS A 1 106 ? 29.027 1.871 -36.199 1.00 86.62 106 HIS A C 1
ATOM 820 O O . HIS A 1 106 ? 29.439 2.996 -36.477 1.00 86.62 106 HIS A O 1
ATOM 826 N N . PRO A 1 107 ? 29.804 0.954 -35.589 1.00 81.75 107 PRO A N 1
ATOM 827 C CA . PRO A 1 107 ? 31.167 1.256 -35.147 1.00 81.75 107 PRO A CA 1
ATOM 828 C C . PRO A 1 107 ? 32.139 1.519 -36.313 1.00 81.75 107 PRO A C 1
ATOM 830 O O . PRO A 1 107 ? 33.082 2.283 -36.148 1.00 81.75 107 PRO A O 1
ATOM 833 N N . ASP A 1 108 ? 31.882 0.935 -37.492 1.00 76.50 108 ASP A N 1
ATOM 834 C CA . ASP A 1 108 ? 32.798 0.966 -38.649 1.00 76.50 108 ASP A CA 1
ATOM 835 C C . ASP A 1 108 ? 32.453 2.032 -39.701 1.00 76.50 108 ASP A C 1
ATOM 837 O O . ASP A 1 108 ? 33.129 2.148 -40.722 1.00 76.50 108 ASP A O 1
ATOM 841 N N . LYS A 1 109 ? 31.389 2.820 -39.495 1.00 61.78 109 LYS A N 1
ATOM 842 C CA . LYS A 1 109 ? 31.148 3.988 -40.349 1.00 61.78 109 LYS A CA 1
ATOM 843 C C . LYS A 1 109 ? 32.028 5.108 -39.833 1.00 61.78 109 LYS A C 1
ATOM 845 O O . LYS A 1 109 ? 31.622 5.821 -38.916 1.00 61.78 109 LYS A O 1
ATOM 850 N N . ASP A 1 110 ? 33.221 5.227 -40.415 1.00 58.44 110 ASP A N 1
ATOM 851 C CA . ASP A 1 110 ? 34.152 6.330 -40.193 1.00 58.44 110 ASP A CA 1
ATOM 852 C C . ASP A 1 110 ? 33.367 7.626 -39.957 1.00 58.44 110 ASP A C 1
ATOM 854 O O . ASP A 1 110 ? 32.558 8.034 -40.794 1.00 58.44 110 ASP A O 1
ATOM 858 N N . HIS A 1 111 ? 33.599 8.301 -38.825 1.00 60.84 111 HIS A N 1
ATOM 859 C CA . HIS A 1 111 ? 32.977 9.596 -38.510 1.00 60.84 111 HIS A CA 1
ATOM 860 C C . HIS A 1 111 ? 33.069 10.598 -39.684 1.00 60.84 111 HIS A C 1
ATOM 862 O O . HIS A 1 111 ? 32.239 11.502 -39.801 1.00 60.84 111 HIS A O 1
ATOM 868 N N . ALA A 1 112 ? 34.042 10.409 -40.584 1.00 64.12 112 ALA A N 1
ATOM 869 C CA . ALA A 1 112 ? 34.188 11.126 -41.843 1.00 64.12 112 ALA A CA 1
ATOM 870 C C . ALA A 1 112 ? 33.004 10.946 -42.817 1.00 64.12 112 ALA A C 1
ATOM 872 O O . ALA A 1 112 ? 32.571 11.934 -43.405 1.00 64.12 112 ALA A O 1
ATOM 873 N N . GLU A 1 113 ? 32.436 9.746 -42.971 1.00 65.69 113 GLU A N 1
ATOM 874 C CA . GLU A 1 113 ? 31.339 9.479 -43.916 1.00 65.69 113 GLU A CA 1
ATOM 875 C C . GLU A 1 113 ? 30.002 10.051 -43.414 1.00 65.69 113 GLU A C 1
ATOM 877 O O . GLU A 1 113 ? 29.225 10.611 -44.186 1.00 65.69 113 GLU A O 1
ATOM 882 N N . VAL A 1 114 ? 29.754 10.012 -42.099 1.00 64.88 114 VAL A N 1
ATOM 883 C CA . VAL A 1 114 ? 28.539 10.593 -41.495 1.00 64.88 114 VAL A CA 1
ATOM 884 C C . VAL A 1 114 ? 28.573 12.126 -41.540 1.00 64.88 114 VAL A C 1
ATOM 886 O O . VAL A 1 114 ? 27.561 12.759 -41.859 1.00 64.88 114 VAL A O 1
ATOM 889 N N . VAL A 1 115 ? 29.734 12.741 -41.282 1.00 68.00 115 VAL A N 1
ATOM 890 C CA . VAL A 1 115 ? 29.912 14.195 -41.439 1.00 68.00 115 VAL A CA 1
ATOM 891 C C . VAL A 1 115 ? 29.839 14.593 -42.919 1.00 68.00 115 VAL A C 1
ATOM 893 O O . VAL A 1 115 ? 29.194 15.595 -43.234 1.00 68.00 115 VAL A O 1
ATOM 896 N N . ALA A 1 116 ? 30.396 13.794 -43.838 1.00 69.06 116 ALA A N 1
ATOM 897 C CA . ALA A 1 116 ? 30.271 14.023 -45.278 1.00 69.06 116 ALA A CA 1
ATOM 898 C C . ALA A 1 116 ? 28.804 13.961 -45.739 1.00 69.06 116 ALA A C 1
ATOM 900 O O . ALA A 1 116 ? 28.326 14.910 -46.358 1.00 69.06 116 ALA A O 1
ATOM 901 N N . ALA A 1 117 ? 28.041 12.940 -45.342 1.00 65.94 117 ALA A N 1
ATOM 902 C CA . ALA A 1 117 ? 26.627 12.804 -45.699 1.00 65.94 117 ALA A CA 1
ATOM 903 C C . ALA A 1 117 ? 25.741 13.923 -45.109 1.00 65.94 117 ALA A C 1
ATOM 905 O O . ALA A 1 117 ? 24.819 14.411 -45.771 1.00 65.94 117 ALA A O 1
ATOM 906 N N . ALA A 1 118 ? 26.030 14.390 -43.887 1.00 68.75 118 ALA A N 1
ATOM 907 C CA . ALA A 1 118 ? 25.313 15.506 -43.264 1.00 68.75 118 ALA A CA 1
ATOM 908 C C . ALA A 1 118 ? 25.606 16.866 -43.933 1.00 68.75 118 ALA A C 1
ATOM 910 O O . ALA A 1 118 ? 24.739 17.749 -43.956 1.00 68.75 118 ALA A O 1
ATOM 911 N N . VAL A 1 119 ? 26.809 17.044 -44.488 1.00 65.06 119 VAL A N 1
ATOM 912 C CA . VAL A 1 119 ? 27.206 18.241 -45.249 1.00 65.06 119 VAL A CA 1
ATOM 913 C C . VAL A 1 119 ? 26.667 18.189 -46.683 1.00 65.06 119 VAL A C 1
ATOM 915 O O . VAL A 1 119 ? 26.184 19.201 -47.200 1.00 65.06 119 VAL A O 1
ATOM 918 N N . GLU A 1 120 ? 26.669 17.017 -47.315 1.00 61.09 120 GLU A N 1
ATOM 919 C CA . GLU A 1 120 ? 26.235 16.834 -48.703 1.00 61.09 120 GLU A CA 1
ATOM 920 C C . GLU A 1 120 ? 24.701 16.876 -48.851 1.00 61.09 120 GLU A C 1
ATOM 922 O O . GLU A 1 120 ? 24.176 17.425 -49.825 1.00 61.09 120 GLU A O 1
ATOM 927 N N . GLY A 1 121 ? 23.958 16.454 -47.820 1.00 57.69 121 GLY A N 1
ATOM 928 C CA . GLY A 1 121 ? 22.494 16.552 -47.760 1.00 57.69 121 GLY A CA 1
ATOM 929 C C . GLY A 1 121 ? 21.927 17.981 -47.688 1.00 57.69 121 GLY A C 1
ATOM 930 O O . GLY A 1 121 ? 20.726 18.171 -47.882 1.00 57.69 121 GLY A O 1
ATOM 931 N N . LYS A 1 122 ? 22.760 19.006 -47.448 1.00 59.66 122 LYS A N 1
ATOM 932 C CA . LYS A 1 122 ? 22.330 20.419 -47.380 1.00 59.66 122 LYS A CA 1
ATOM 933 C C . LYS A 1 122 ? 22.583 21.230 -48.657 1.00 59.66 122 LYS A C 1
ATOM 935 O O . LYS A 1 122 ? 22.192 22.393 -48.697 1.00 59.66 122 LYS A O 1
ATOM 940 N N . ARG A 1 123 ? 23.197 20.659 -49.705 1.00 56.19 123 ARG A N 1
ATOM 941 C CA . ARG A 1 123 ? 23.592 21.413 -50.919 1.00 56.19 123 ARG A CA 1
ATOM 942 C C . ARG A 1 123 ? 22.918 21.010 -52.238 1.00 56.19 123 ARG A C 1
ATOM 944 O O . ARG A 1 123 ? 23.264 21.573 -53.269 1.00 56.19 123 ARG A O 1
ATOM 951 N N . LYS A 1 124 ? 21.925 20.115 -52.251 1.00 52.94 124 LYS A N 1
ATOM 952 C CA . LYS A 1 124 ? 21.235 19.706 -53.498 1.00 52.94 124 LYS A CA 1
ATOM 953 C C . LYS A 1 124 ? 19.707 19.794 -53.444 1.00 52.94 124 LYS A C 1
ATOM 955 O O . LYS A 1 124 ? 19.004 18.868 -53.834 1.00 52.94 124 LYS A O 1
ATOM 960 N N . ARG A 1 125 ? 19.160 20.929 -53.005 1.00 50.12 125 ARG A N 1
ATOM 961 C CA . ARG A 1 125 ? 17.735 21.225 -53.239 1.00 50.12 125 ARG A CA 1
ATOM 962 C C . ARG A 1 125 ? 17.502 22.647 -53.727 1.00 50.12 125 ARG A C 1
ATOM 964 O O . ARG A 1 125 ? 16.629 23.335 -53.224 1.00 50.12 125 ARG A O 1
ATOM 971 N N . GLU A 1 126 ? 18.279 23.066 -54.719 1.00 50.28 126 GLU A N 1
ATOM 972 C CA . GLU A 1 126 ? 18.005 24.297 -55.460 1.00 50.28 126 GLU A CA 1
ATOM 973 C C . GLU A 1 126 ? 18.638 24.238 -56.860 1.00 50.28 126 GLU A C 1
ATOM 975 O O . GLU A 1 126 ? 19.648 24.871 -57.127 1.00 50.28 126 GLU A O 1
ATOM 980 N N . ALA A 1 127 ? 18.087 23.403 -57.748 1.00 47.00 127 ALA A N 1
ATOM 981 C CA . ALA A 1 127 ? 18.188 23.587 -59.201 1.00 47.00 127 ALA A CA 1
ATOM 982 C C . ALA A 1 127 ? 17.147 22.708 -59.918 1.00 47.00 127 ALA A C 1
ATOM 984 O O . ALA A 1 127 ? 17.106 21.492 -59.745 1.00 47.00 127 ALA A O 1
ATOM 985 N N . GLN A 1 128 ? 16.284 23.366 -60.689 1.00 49.28 128 GLN A N 1
ATOM 986 C CA . GLN A 1 128 ? 15.242 22.829 -61.575 1.00 49.28 128 GLN A CA 1
ATOM 987 C C . GLN A 1 128 ? 15.868 22.021 -62.739 1.00 49.28 128 GLN A C 1
ATOM 989 O O . GLN A 1 128 ? 16.974 22.329 -63.167 1.00 49.28 128 GLN A O 1
ATOM 994 N N . SER A 1 129 ? 15.224 21.007 -63.335 1.00 46.72 129 SER A N 1
ATOM 995 C CA . SER A 1 129 ? 14.193 21.132 -64.399 1.00 46.72 129 SER A CA 1
ATOM 996 C C . SER A 1 129 ? 13.949 19.737 -65.080 1.00 46.72 129 SER A C 1
ATOM 998 O O . SER A 1 129 ? 14.335 18.743 -64.468 1.00 46.72 129 SER A O 1
ATOM 1000 N N . PRO A 1 130 ? 13.253 19.577 -66.237 1.00 56.41 130 PRO A N 1
ATOM 1001 C CA . PRO A 1 130 ? 11.884 19.051 -66.312 1.00 56.41 130 PRO A CA 1
ATOM 1002 C C . PRO A 1 130 ? 11.698 17.790 -67.209 1.00 56.41 130 PRO A C 1
ATOM 1004 O O . PRO A 1 130 ? 12.582 17.395 -67.957 1.00 56.41 130 PRO A O 1
ATOM 1007 N N . HIS A 1 131 ? 10.468 17.259 -67.195 1.00 39.50 131 HIS A N 1
ATOM 1008 C CA . HIS A 1 131 ? 9.832 16.315 -68.141 1.00 39.50 131 HIS A CA 1
ATOM 1009 C C . HIS A 1 131 ? 9.987 14.782 -67.969 1.00 39.50 131 HIS A C 1
ATOM 1011 O O . HIS A 1 131 ? 11.059 14.204 -68.075 1.00 39.50 131 HIS A O 1
ATOM 1017 N N . GLU A 1 132 ? 8.812 14.169 -67.746 1.00 47.47 132 GLU A N 1
ATOM 1018 C CA . GLU A 1 132 ? 8.309 12.838 -68.138 1.00 47.47 132 GLU A CA 1
ATOM 1019 C C . GLU A 1 132 ? 9.243 11.614 -68.171 1.00 47.47 132 GLU A C 1
ATOM 1021 O O . GLU A 1 132 ? 9.970 11.380 -69.129 1.00 47.47 132 GLU A O 1
ATOM 1026 N N . ASN A 1 133 ? 9.021 10.674 -67.243 1.00 41.12 133 ASN A N 1
ATOM 1027 C CA . ASN A 1 133 ? 8.174 9.517 -67.556 1.00 41.12 133 ASN A CA 1
ATOM 1028 C C . ASN A 1 133 ? 7.831 8.654 -66.329 1.00 41.12 133 ASN A C 1
ATOM 1030 O O . ASN A 1 133 ? 8.571 8.530 -65.359 1.00 41.12 133 ASN A O 1
ATOM 1034 N N . SER A 1 134 ? 6.640 8.072 -66.432 1.00 50.69 134 SER A N 1
ATOM 1035 C CA . SER A 1 134 ? 5.995 7.051 -65.608 1.00 50.69 134 SER A CA 1
ATOM 1036 C C . SER A 1 134 ? 6.921 5.980 -65.000 1.00 50.69 134 SER A C 1
ATOM 1038 O O . SER A 1 134 ? 7.585 5.253 -65.736 1.00 50.69 134 SER A O 1
ATOM 1040 N N . ARG A 1 135 ? 6.866 5.812 -63.665 1.00 45.41 135 ARG A N 1
ATOM 1041 C CA . ARG A 1 135 ? 6.494 4.573 -62.929 1.00 45.41 135 ARG A CA 1
ATOM 1042 C C . ARG A 1 135 ? 6.939 4.635 -61.457 1.00 45.41 135 ARG A C 1
ATOM 1044 O O . ARG A 1 135 ? 8.090 4.914 -61.168 1.00 45.41 135 ARG A O 1
ATOM 1051 N N . LYS A 1 136 ? 6.007 4.255 -60.570 1.00 49.50 136 LYS A N 1
ATOM 1052 C CA . LYS A 1 136 ? 6.201 3.679 -59.221 1.00 49.50 136 LYS A CA 1
ATOM 1053 C C . LYS A 1 136 ? 7.031 4.491 -58.208 1.00 49.50 136 LYS A C 1
ATOM 1055 O O . LYS A 1 136 ? 8.250 4.471 -58.240 1.00 49.50 136 LYS A O 1
ATOM 1060 N N . SER A 1 137 ? 6.349 5.071 -57.216 1.00 43.00 137 SER A N 1
ATOM 1061 C CA . SER A 1 137 ? 6.597 4.841 -55.776 1.00 43.00 137 SER A CA 1
ATOM 1062 C C . SER A 1 137 ? 6.031 5.986 -54.921 1.00 43.00 137 SER A C 1
ATOM 1064 O O . SER A 1 137 ? 6.309 7.160 -55.155 1.00 43.00 137 SER A O 1
ATOM 1066 N N . ALA A 1 138 ? 5.190 5.591 -53.961 1.00 53.75 138 ALA A N 1
ATOM 1067 C CA . ALA A 1 138 ? 4.814 6.243 -52.706 1.00 53.75 138 ALA A CA 1
ATOM 1068 C C . ALA A 1 138 ? 4.963 7.776 -52.613 1.00 53.75 138 ALA A C 1
ATOM 1070 O O . ALA A 1 138 ? 5.903 8.313 -52.025 1.00 53.75 138 ALA A O 1
ATOM 1071 N N . ARG A 1 139 ? 3.947 8.491 -53.110 1.00 39.59 139 ARG A N 1
ATOM 1072 C CA . ARG A 1 139 ? 3.756 9.915 -52.828 1.00 39.59 139 ARG A CA 1
ATOM 1073 C C . ARG A 1 139 ? 2.938 10.093 -51.554 1.00 39.59 139 ARG A C 1
ATOM 1075 O O . ARG A 1 139 ? 1.715 9.992 -51.549 1.00 39.59 139 ARG A O 1
ATOM 1082 N N . THR A 1 140 ? 3.667 10.449 -50.511 1.00 50.66 140 THR A N 1
ATOM 1083 C CA . THR A 1 140 ? 3.221 11.261 -49.384 1.00 50.66 140 THR A CA 1
ATOM 1084 C C . THR A 1 140 ? 2.315 12.419 -49.832 1.00 50.66 140 THR A C 1
ATOM 1086 O O . THR A 1 140 ? 2.633 13.188 -50.746 1.00 50.66 140 THR A O 1
ATOM 1089 N N . LYS A 1 141 ? 1.176 12.569 -49.155 1.00 49.00 141 LYS A N 1
ATOM 1090 C CA . LYS A 1 141 ? 0.352 13.782 -49.147 1.00 49.00 141 LYS A CA 1
ATOM 1091 C C . LYS A 1 141 ? -0.120 14.064 -47.713 1.00 49.00 141 LYS A C 1
ATOM 1093 O O . LYS A 1 141 ? -0.052 13.179 -46.866 1.00 49.00 141 LYS A O 1
ATOM 1098 N N . PRO A 1 142 ? -0.415 15.337 -47.422 1.00 42.12 142 PRO A N 1
ATOM 1099 C CA . PRO A 1 142 ? 0.014 16.019 -46.215 1.00 42.12 142 PRO A CA 1
ATOM 1100 C C . PRO A 1 142 ? -0.912 15.747 -45.038 1.00 42.12 142 PRO A C 1
ATOM 1102 O O . PRO A 1 142 ? -2.123 15.621 -45.200 1.00 42.12 142 PRO A O 1
ATOM 1105 N N . LEU A 1 143 ? -0.325 15.732 -43.842 1.00 43.25 143 LEU A N 1
ATOM 1106 C CA . LEU A 1 143 ? -1.067 15.791 -42.590 1.00 43.25 143 LEU A CA 1
ATOM 1107 C C . LEU A 1 143 ? -2.043 16.986 -42.600 1.00 43.25 143 LEU A C 1
ATOM 1109 O O . LEU A 1 143 ? -1.666 18.077 -43.045 1.00 43.25 143 LEU A O 1
ATOM 1113 N N . PRO A 1 144 ? -3.275 16.810 -42.095 1.00 49.25 144 PRO A N 1
ATOM 1114 C CA . PRO A 1 144 ? -4.217 17.902 -41.914 1.00 49.25 144 PRO A CA 1
ATOM 1115 C C . PRO A 1 144 ? -3.673 18.907 -40.896 1.00 49.25 144 PRO A C 1
ATOM 1117 O O . PRO A 1 144 ? -3.121 18.543 -39.856 1.00 49.25 144 PRO A O 1
ATOM 1120 N N . ALA A 1 145 ? -3.856 20.188 -41.209 1.00 39.31 145 ALA A N 1
ATOM 1121 C CA . ALA A 1 145 ? -3.638 21.292 -40.295 1.00 39.31 145 ALA A CA 1
ATOM 1122 C C . ALA A 1 145 ? -4.390 21.039 -38.978 1.00 39.31 145 ALA A C 1
ATOM 1124 O O . ALA A 1 145 ? -5.620 21.058 -38.926 1.00 39.31 145 ALA A O 1
ATOM 1125 N N . LEU A 1 146 ? -3.633 20.819 -37.906 1.00 46.94 146 LEU A N 1
ATOM 1126 C CA . LEU A 1 146 ? -4.118 21.001 -36.545 1.00 46.94 146 LEU A CA 1
ATOM 1127 C C . LEU A 1 146 ? -4.589 22.459 -36.397 1.00 46.94 146 LEU A C 1
ATOM 1129 O O . LEU A 1 146 ? -3.912 23.362 -36.903 1.00 46.94 146 LEU A O 1
ATOM 1133 N N . PRO A 1 147 ? -5.708 22.729 -35.705 1.00 48.00 147 PRO A N 1
ATOM 1134 C CA . PRO A 1 147 ? -6.071 24.092 -35.363 1.00 48.00 147 PRO A CA 1
ATOM 1135 C C . PRO A 1 147 ? -4.948 24.684 -34.512 1.00 48.00 147 PRO A C 1
ATOM 1137 O O . PRO A 1 147 ? -4.646 24.206 -33.417 1.00 48.00 147 PRO A O 1
ATOM 1140 N N . GLY A 1 148 ? -4.304 25.709 -35.067 1.00 39.88 148 GLY A N 1
ATOM 1141 C CA . GLY A 1 148 ? -3.236 26.443 -34.421 1.00 39.88 148 GLY A CA 1
ATOM 1142 C C . GLY A 1 148 ? -3.670 26.927 -33.045 1.00 39.88 148 GLY A C 1
ATOM 1143 O O . GLY A 1 148 ? -4.652 27.650 -32.894 1.00 39.88 148 GLY A O 1
ATOM 1144 N N . THR A 1 149 ? -2.885 26.565 -32.041 1.00 46.91 149 THR A N 1
ATOM 1145 C CA . THR A 1 149 ? -2.758 27.357 -30.826 1.00 46.91 149 THR A CA 1
ATOM 1146 C C . THR A 1 149 ? -2.159 28.711 -31.214 1.00 46.91 149 THR A C 1
ATOM 1148 O O . THR A 1 149 ? -1.015 28.739 -31.684 1.00 46.91 149 THR A O 1
ATOM 1151 N N . PRO A 1 150 ? -2.850 29.850 -31.033 1.00 49.94 150 PRO A N 1
ATOM 1152 C CA . PRO A 1 150 ? -2.180 31.131 -31.134 1.00 49.94 150 PRO A CA 1
ATOM 1153 C C . PRO A 1 150 ? -1.259 31.296 -29.921 1.00 49.94 150 PRO A C 1
ATOM 1155 O O . PRO A 1 150 ? -1.696 31.604 -28.812 1.00 49.94 150 PRO A O 1
ATOM 1158 N N . ALA A 1 151 ? 0.043 31.129 -30.152 1.00 50.78 151 ALA A N 1
ATOM 1159 C CA . ALA A 1 151 ? 1.086 31.696 -29.309 1.00 50.78 151 ALA A CA 1
ATOM 1160 C C . ALA A 1 151 ? 1.085 33.224 -29.492 1.00 50.78 151 ALA A C 1
ATOM 1162 O O . ALA A 1 151 ? 1.892 33.798 -30.218 1.00 50.78 151 ALA A O 1
ATOM 1163 N N . GLY A 1 152 ? 0.128 33.887 -28.845 1.00 42.28 152 GLY A N 1
ATOM 1164 C CA . GLY A 1 152 ? 0.078 35.334 -28.701 1.00 42.28 152 GLY A CA 1
ATOM 1165 C C . GLY A 1 152 ? 0.600 35.738 -27.330 1.00 42.28 152 GLY A C 1
ATOM 1166 O O . GLY A 1 152 ? -0.127 35.684 -26.341 1.00 42.28 152 GLY A O 1
ATOM 1167 N N . LYS A 1 153 ? 1.854 36.197 -27.273 1.00 51.91 153 LYS A N 1
ATOM 1168 C CA . LYS A 1 153 ? 2.337 37.044 -26.178 1.00 51.91 153 LYS A CA 1
ATOM 1169 C C . LYS A 1 153 ? 1.403 38.249 -26.056 1.00 51.91 153 LYS A C 1
ATOM 1171 O O . LYS A 1 153 ? 1.400 39.113 -26.927 1.00 51.91 153 LYS A O 1
ATOM 1176 N N . ARG A 1 154 ? 0.675 38.358 -24.947 1.00 40.03 154 ARG A N 1
ATOM 1177 C CA . ARG A 1 154 ? 0.260 39.655 -24.408 1.00 40.03 154 ARG A CA 1
ATOM 1178 C C . ARG A 1 154 ? 0.057 39.552 -22.905 1.00 40.03 154 ARG A C 1
ATOM 1180 O O . ARG A 1 154 ? -0.945 39.057 -22.407 1.00 40.03 154 ARG A O 1
ATOM 1187 N N . VAL A 1 155 ? 1.061 40.064 -22.204 1.00 52.19 155 VAL A N 1
ATOM 1188 C CA . VAL A 1 155 ? 0.962 40.550 -20.834 1.00 52.19 155 VAL A CA 1
ATOM 1189 C C . VAL A 1 155 ? -0.209 41.529 -20.775 1.00 52.19 155 VAL A C 1
ATOM 1191 O O . VAL A 1 155 ? -0.129 42.633 -21.307 1.00 52.19 155 VAL A O 1
ATOM 1194 N N . THR A 1 156 ? -1.298 41.139 -20.122 1.00 42.28 156 THR A N 1
ATOM 1195 C CA . THR A 1 156 ? -2.279 42.084 -19.593 1.00 42.28 156 THR A CA 1
ATOM 1196 C C . THR A 1 156 ? -2.460 41.784 -18.112 1.00 42.28 156 THR A C 1
ATOM 1198 O O . THR A 1 156 ? -2.940 40.732 -17.696 1.00 42.28 156 THR A O 1
ATOM 1201 N N . LYS A 1 157 ? -2.002 42.733 -17.289 1.00 50.38 157 LYS A N 1
ATOM 1202 C CA . LYS A 1 157 ? -2.289 42.813 -15.857 1.00 50.38 157 LYS A CA 1
ATOM 1203 C C . LYS A 1 157 ? -3.806 42.905 -15.677 1.00 50.38 157 LYS A C 1
ATOM 1205 O O . LYS A 1 157 ? -4.368 43.997 -15.683 1.00 50.38 157 LYS A O 1
ATOM 1210 N N . SER A 1 158 ? -4.473 41.770 -15.510 1.00 42.88 158 SER A N 1
ATOM 1211 C CA . SER A 1 158 ? -5.847 41.743 -15.022 1.00 42.88 158 SER A CA 1
ATOM 1212 C C . SER A 1 158 ? -5.813 41.855 -13.502 1.00 42.88 158 SER A C 1
ATOM 1214 O O . SER A 1 158 ? -5.492 40.906 -12.787 1.00 42.88 158 SER A O 1
ATOM 1216 N N . LYS A 1 159 ? -6.106 43.065 -13.014 1.00 52.00 159 LYS A N 1
ATOM 1217 C CA . LYS A 1 159 ? -6.457 43.337 -11.619 1.00 52.00 159 LYS A CA 1
ATOM 1218 C C . LYS A 1 159 ? -7.675 42.478 -11.264 1.00 52.00 159 LYS A C 1
ATOM 1220 O O . LYS A 1 159 ? -8.811 42.893 -11.497 1.00 52.00 159 LYS A O 1
ATOM 1225 N N . ARG A 1 160 ? -7.463 41.295 -10.677 1.00 39.50 160 ARG A N 1
ATOM 1226 C CA . ARG A 1 160 ? -8.525 40.622 -9.924 1.00 39.50 160 ARG A CA 1
ATOM 1227 C C . ARG A 1 160 ? -8.831 41.492 -8.713 1.00 39.50 160 ARG A C 1
ATOM 1229 O O . ARG A 1 160 ? -8.057 41.564 -7.764 1.00 39.50 160 ARG A O 1
ATOM 1236 N N . LYS A 1 161 ? -9.961 42.192 -8.804 1.00 47.53 161 LYS A N 1
ATOM 1237 C CA . LYS A 1 161 ? -10.666 42.754 -7.659 1.00 47.53 161 LYS A CA 1
ATOM 1238 C C . LYS A 1 161 ? -10.871 41.619 -6.657 1.00 47.53 161 LYS A C 1
ATOM 1240 O O . LYS A 1 161 ? -11.491 40.609 -6.983 1.00 47.53 161 LYS A O 1
ATOM 1245 N N . LEU A 1 162 ? -10.298 41.800 -5.474 1.00 48.53 162 LEU A N 1
ATOM 1246 C CA . LEU A 1 162 ? -10.631 41.055 -4.270 1.00 48.53 162 LEU A CA 1
ATOM 1247 C C . LEU A 1 162 ? -12.165 41.037 -4.134 1.00 48.53 162 LEU A C 1
ATOM 1249 O O . LEU A 1 162 ? -12.765 42.116 -4.206 1.00 48.53 162 LEU A O 1
ATOM 1253 N N . PRO A 1 163 ? -12.830 39.881 -3.961 1.00 54.06 163 PRO A N 1
ATOM 1254 C CA . PRO A 1 163 ? -14.164 39.910 -3.391 1.00 54.06 163 PRO A CA 1
ATOM 1255 C C . PRO A 1 163 ? -14.034 40.523 -1.996 1.00 54.06 163 PRO A C 1
ATOM 1257 O O . PRO A 1 163 ? -13.210 40.100 -1.184 1.00 54.06 163 PRO A O 1
ATOM 1260 N N . ALA A 1 164 ? -14.793 41.594 -1.788 1.00 44.91 164 ALA A N 1
ATOM 1261 C CA . ALA A 1 164 ? -14.880 42.306 -0.533 1.00 44.91 164 ALA A CA 1
ATOM 1262 C C . ALA A 1 164 ? -15.113 41.322 0.617 1.00 44.91 164 ALA A C 1
ATOM 1264 O O . ALA A 1 164 ? -15.908 40.387 0.503 1.00 44.91 164 ALA A O 1
ATOM 1265 N N . ALA A 1 165 ? -14.393 41.566 1.708 1.00 42.62 165 ALA A N 1
ATOM 1266 C CA . ALA A 1 165 ? -14.569 40.903 2.981 1.00 42.62 165 ALA A CA 1
ATOM 1267 C C . ALA A 1 165 ? -16.060 40.825 3.333 1.00 42.62 165 ALA A C 1
ATOM 1269 O O . ALA A 1 165 ? -16.708 41.843 3.573 1.00 42.62 165 ALA A O 1
ATOM 1270 N N . SER A 1 166 ? -16.594 39.606 3.379 1.00 49.16 166 SER A N 1
ATOM 1271 C CA . SER A 1 166 ? -17.789 39.351 4.170 1.00 49.16 166 SER A CA 1
ATOM 1272 C C . SER A 1 166 ? -17.400 39.590 5.630 1.00 49.16 166 SER A C 1
ATOM 1274 O O . SER A 1 166 ? -16.449 38.953 6.094 1.00 49.16 166 SER A O 1
ATOM 1276 N N . PRO A 1 167 ? -18.064 40.499 6.364 1.00 51.53 167 PRO A N 1
ATOM 1277 C CA . PRO A 1 167 ? -17.789 40.671 7.779 1.00 51.53 167 PRO A CA 1
ATOM 1278 C C . PRO A 1 167 ? -18.123 39.361 8.496 1.00 51.53 167 PRO A C 1
ATOM 1280 O O . PRO A 1 167 ? -19.256 38.883 8.441 1.00 51.53 167 PRO A O 1
ATOM 1283 N N . LEU A 1 168 ? -17.118 38.763 9.140 1.00 50.78 168 LEU A N 1
ATOM 1284 C CA . LEU A 1 168 ? -17.334 37.663 10.069 1.00 50.78 168 LEU A CA 1
ATOM 1285 C C . LEU A 1 168 ? -18.296 38.151 11.167 1.00 50.78 168 LEU A C 1
ATOM 1287 O O . LEU A 1 168 ? -18.023 39.194 11.776 1.00 50.78 168 LEU A O 1
ATOM 1291 N N . PRO A 1 169 ? -19.396 37.438 11.465 1.00 57.66 169 PRO A N 1
ATOM 1292 C CA . PRO A 1 169 ? -20.150 37.716 12.673 1.00 57.66 169 PRO A CA 1
ATOM 1293 C C . PRO A 1 169 ? -19.268 37.378 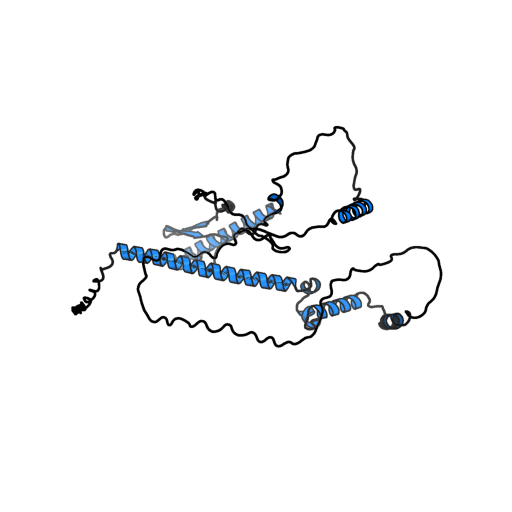13.879 1.00 57.66 169 PRO A C 1
ATOM 1295 O O . PRO A 1 169 ? -18.748 36.271 14.006 1.00 57.66 169 PRO A O 1
ATOM 1298 N N . LYS A 1 170 ? -19.081 38.362 14.762 1.00 48.16 170 LYS A N 1
ATOM 1299 C CA . LYS A 1 170 ? -18.435 38.183 16.065 1.00 48.16 170 LYS A CA 1
ATOM 1300 C C . LYS A 1 170 ? -19.252 37.167 16.863 1.00 48.16 170 LYS A C 1
ATOM 1302 O O . LYS A 1 170 ? -20.337 37.492 17.339 1.00 48.16 170 LYS A O 1
ATOM 1307 N N . SER A 1 171 ? -18.743 35.946 17.005 1.00 43.03 171 SER A N 1
ATOM 1308 C CA . SER A 1 171 ? -19.328 34.937 17.884 1.00 43.03 171 SER A CA 1
ATOM 1309 C C . SER A 1 171 ? -18.925 35.229 19.328 1.00 43.03 171 SER A C 1
ATOM 1311 O O . SER A 1 171 ? -18.022 34.613 19.890 1.00 43.03 171 SER A O 1
ATOM 1313 N N . THR A 1 172 ? -19.605 36.197 19.930 1.00 50.94 172 THR A N 1
ATOM 1314 C CA . THR A 1 172 ? -19.742 36.278 21.381 1.00 50.94 172 THR A CA 1
ATOM 1315 C C . THR A 1 172 ? -21.059 35.600 21.716 1.00 50.94 172 THR A C 1
ATOM 1317 O O . THR A 1 172 ? -22.112 36.178 21.472 1.00 50.94 172 THR A O 1
ATOM 1320 N N . SER A 1 173 ? -21.017 34.363 22.202 1.00 41.56 173 SER A N 1
ATOM 1321 C CA . SER A 1 173 ? -21.897 33.854 23.266 1.00 41.56 173 SER A CA 1
ATOM 1322 C C . SER A 1 173 ? -21.906 32.331 23.278 1.00 41.56 173 SER A C 1
ATOM 1324 O O . SER A 1 173 ? -22.252 31.657 22.313 1.00 41.56 173 SER A O 1
ATOM 1326 N N . MET A 1 174 ? -21.537 31.804 24.440 1.00 55.62 174 MET A N 1
ATOM 1327 C CA . MET A 1 174 ? -21.994 30.511 24.913 1.00 55.62 174 MET A CA 1
ATOM 1328 C C . MET A 1 174 ? -23.526 30.512 24.883 1.00 55.62 174 MET A C 1
ATOM 1330 O O . MET A 1 174 ? -24.140 31.341 25.551 1.00 55.62 174 MET A O 1
ATOM 1334 N N . SER A 1 175 ? -24.150 29.608 24.134 1.00 44.47 175 SER A N 1
ATOM 1335 C CA . SER A 1 175 ? -25.560 29.290 24.342 1.00 44.47 175 SER A CA 1
ATOM 1336 C C . SER A 1 175 ? -25.882 27.905 23.803 1.00 44.47 175 SER A C 1
ATOM 1338 O O . SER A 1 175 ? -25.695 27.602 22.628 1.00 44.47 175 SER A O 1
ATOM 1340 N N . THR A 1 176 ? -26.316 27.081 24.749 1.00 51.94 176 THR A N 1
ATOM 1341 C CA . THR A 1 176 ? -27.288 25.993 24.650 1.00 51.94 176 THR A CA 1
ATOM 1342 C C . THR A 1 176 ? -27.894 25.726 23.273 1.00 51.94 176 THR A C 1
ATOM 1344 O O . THR A 1 176 ? -28.567 26.570 22.687 1.00 51.94 176 THR A O 1
ATOM 1347 N N . ILE A 1 177 ? -27.691 24.482 22.841 1.00 50.94 177 ILE A N 1
ATOM 1348 C CA . ILE A 1 177 ? -28.339 23.779 21.732 1.00 50.94 177 ILE A CA 1
ATOM 1349 C C . ILE A 1 177 ? -29.816 24.205 21.584 1.00 50.94 177 ILE A C 1
ATOM 1351 O O . ILE A 1 177 ? -30.606 23.944 22.495 1.00 50.94 177 ILE A O 1
ATOM 1355 N N . PRO A 1 178 ? -30.214 24.829 20.459 1.00 46.41 178 PRO A N 1
ATOM 1356 C CA . PRO A 1 178 ? -31.618 25.059 20.149 1.00 46.41 178 PRO A CA 1
ATOM 1357 C C . PRO A 1 178 ? -32.239 23.741 19.664 1.00 46.41 178 PRO A C 1
ATOM 1359 O O . PRO A 1 178 ? -31.860 23.222 18.616 1.00 46.41 178 PRO A O 1
ATOM 1362 N N . GLN A 1 179 ? -33.167 23.182 20.444 1.00 61.84 179 GLN A N 1
ATOM 1363 C CA . GLN A 1 179 ? -33.789 21.877 20.179 1.00 61.84 179 GLN A CA 1
ATOM 1364 C C . GLN A 1 179 ? -34.870 21.865 19.083 1.00 61.84 179 GLN A C 1
ATOM 1366 O O . GLN A 1 179 ? -35.319 20.781 18.741 1.00 61.84 179 GLN A O 1
ATOM 1371 N N . ASP A 1 180 ? -35.218 22.993 18.459 1.00 53.69 180 ASP A N 1
ATOM 1372 C CA . ASP A 1 180 ? -36.307 23.045 17.463 1.00 53.69 180 ASP A CA 1
ATOM 1373 C C . ASP A 1 180 ? -35.892 23.711 16.139 1.00 53.69 180 ASP A C 1
ATOM 1375 O O . ASP A 1 180 ? -36.632 24.505 15.558 1.00 53.69 180 ASP A O 1
ATOM 1379 N N . TYR A 1 181 ? -34.690 23.413 15.631 1.00 51.00 181 TYR A N 1
ATOM 1380 C CA . TYR A 1 181 ? -34.381 23.718 14.231 1.00 51.00 181 TYR A CA 1
ATOM 1381 C C . TYR A 1 181 ? -34.987 22.618 13.358 1.00 51.00 181 TYR A C 1
ATOM 1383 O O . TYR A 1 181 ? -34.379 21.569 13.147 1.00 51.00 181 TYR A O 1
ATOM 1391 N N . GLU A 1 182 ? -36.211 22.849 12.879 1.00 59.38 182 GLU A N 1
ATOM 1392 C CA . GLU A 1 182 ? -36.831 22.053 11.823 1.00 59.38 182 GLU A CA 1
ATOM 1393 C C . GLU A 1 182 ? -35.836 21.978 10.659 1.00 59.38 182 GLU A C 1
ATOM 1395 O O . GLU A 1 182 ? -35.531 22.975 9.997 1.00 59.38 182 GLU A O 1
ATOM 1400 N N . PHE A 1 183 ? -35.233 20.797 10.503 1.00 55.19 183 PHE A N 1
ATOM 1401 C CA . PHE A 1 183 ? -34.195 20.506 9.528 1.00 55.19 183 PHE A CA 1
ATOM 1402 C C . PHE A 1 183 ? -34.813 20.605 8.138 1.00 55.19 183 PHE A C 1
ATOM 1404 O O . PHE A 1 183 ? -35.297 19.631 7.566 1.00 55.19 183 PHE A O 1
ATOM 1411 N N . ASN A 1 184 ? -34.820 21.823 7.613 1.00 55.41 184 ASN A N 1
ATOM 1412 C CA . ASN A 1 184 ? -35.222 22.139 6.261 1.00 55.41 184 ASN A CA 1
ATOM 1413 C C . ASN A 1 184 ? -33.930 22.450 5.500 1.00 55.41 184 ASN A C 1
ATOM 1415 O O . ASN A 1 184 ? -33.606 23.626 5.295 1.00 55.41 184 ASN A O 1
ATOM 1419 N N . PRO A 1 185 ? -33.104 21.428 5.179 1.00 71.00 185 PRO A N 1
ATOM 1420 C CA . PRO A 1 185 ? -31.892 21.655 4.425 1.00 71.00 185 PRO A CA 1
ATOM 1421 C C . PRO A 1 185 ? -32.354 22.266 3.113 1.00 71.00 185 PRO A C 1
ATOM 1423 O O . PRO A 1 185 ? -33.037 21.621 2.316 1.00 71.00 185 PRO A O 1
ATOM 1426 N N . LEU A 1 186 ? -32.033 23.542 2.914 1.00 60.38 186 LEU A N 1
ATOM 1427 C CA . LEU A 1 186 ? -32.191 24.208 1.635 1.00 60.38 186 LEU A CA 1
ATOM 1428 C C . LEU A 1 186 ? -31.220 23.517 0.683 1.00 60.38 186 LEU A C 1
ATOM 1430 O O . LEU A 1 186 ? -30.107 23.990 0.454 1.00 60.38 186 LEU A O 1
ATOM 1434 N N . LEU A 1 187 ? -31.632 22.350 0.182 1.00 64.19 187 LEU A N 1
ATOM 1435 C CA . LEU A 1 187 ? -30.936 21.629 -0.858 1.00 64.19 187 LEU A CA 1
ATOM 1436 C C . LEU A 1 187 ? -30.744 22.643 -1.983 1.00 64.19 187 LEU A C 1
ATOM 1438 O O . LEU A 1 187 ? -31.724 23.282 -2.398 1.00 64.19 187 LEU A O 1
ATOM 1442 N N . PRO A 1 188 ? -29.497 22.863 -2.435 1.00 66.06 188 PRO A N 1
ATOM 1443 C CA . PRO A 1 188 ? -29.247 23.766 -3.542 1.00 66.06 188 PRO A CA 1
ATOM 1444 C C . PRO A 1 188 ? -30.181 23.347 -4.669 1.00 66.06 188 PRO A C 1
ATOM 1446 O O . PRO A 1 188 ? -30.225 22.164 -4.998 1.00 66.06 188 PRO A O 1
ATOM 1449 N N . LYS A 1 189 ? -30.987 24.296 -5.173 1.00 70.44 189 LYS A N 1
ATOM 1450 C CA . LYS A 1 189 ? -32.036 24.050 -6.173 1.00 70.44 189 LYS A CA 1
ATOM 1451 C C . LYS A 1 189 ? -31.467 23.129 -7.242 1.00 70.44 189 LYS A C 1
ATOM 1453 O O . LYS A 1 189 ? -30.658 23.574 -8.059 1.00 70.44 189 LYS A O 1
ATOM 1458 N N . THR A 1 190 ? -31.850 21.855 -7.198 1.00 63.53 190 THR A N 1
ATOM 1459 C CA . THR A 1 190 ? -31.392 20.888 -8.182 1.00 63.53 190 THR A CA 1
ATOM 1460 C C . THR A 1 190 ? -31.839 21.431 -9.536 1.00 63.53 190 THR A C 1
ATOM 1462 O O . THR A 1 190 ? -32.984 21.889 -9.666 1.00 63.53 190 THR A O 1
ATOM 1465 N N . PRO A 1 191 ? -30.931 21.538 -10.520 1.00 63.88 191 PRO A N 1
ATOM 1466 C CA . PRO A 1 191 ? -31.298 22.063 -11.821 1.00 63.88 191 PRO A CA 1
ATOM 1467 C C . PRO A 1 191 ? -32.478 21.240 -12.329 1.00 63.88 191 PRO A C 1
ATOM 1469 O O . PRO A 1 191 ? -32.446 20.014 -12.325 1.00 63.88 191 PRO A O 1
ATOM 1472 N N . LYS A 1 192 ? -33.549 21.939 -12.712 1.00 76.12 192 LYS A N 1
ATOM 1473 C CA . LYS A 1 192 ? -34.868 21.364 -13.026 1.00 76.12 192 LYS A CA 1
ATOM 1474 C C . LYS A 1 192 ? -34.842 20.355 -14.184 1.00 76.12 192 LYS A C 1
ATOM 1476 O O . LYS A 1 192 ? -35.844 19.702 -14.442 1.00 76.12 192 LYS A O 1
ATOM 1481 N N . PHE A 1 193 ? -33.703 20.253 -14.863 1.00 73.44 193 PHE A N 1
ATOM 1482 C CA . PHE A 1 193 ? -33.422 19.324 -15.938 1.00 73.44 193 PHE A CA 1
ATOM 1483 C C . PHE A 1 193 ? -32.012 18.757 -15.734 1.00 73.44 193 PHE A C 1
ATOM 1485 O O . PHE A 1 193 ? -31.092 19.541 -15.456 1.00 73.44 193 PHE A O 1
ATOM 1492 N N . PRO A 1 194 ? -31.817 17.432 -15.868 1.00 71.69 194 PRO A N 1
ATOM 1493 C CA . PRO A 1 194 ? -30.482 16.860 -15.917 1.00 71.69 194 PRO A CA 1
ATOM 1494 C C . PRO A 1 194 ? -29.737 17.521 -17.077 1.00 71.69 194 PRO A C 1
ATOM 1496 O O . PRO A 1 194 ? -30.224 17.580 -18.207 1.00 71.69 194 PRO A O 1
ATOM 1499 N N . ARG A 1 195 ? -28.579 18.111 -16.783 1.00 74.31 195 ARG A N 1
ATOM 1500 C CA . ARG A 1 195 ? -27.738 18.712 -17.815 1.00 74.31 195 ARG A CA 1
ATOM 1501 C C . ARG A 1 195 ? -27.321 17.604 -18.781 1.00 74.31 195 ARG A C 1
ATOM 1503 O O . ARG A 1 195 ? -26.830 16.574 -18.333 1.00 74.31 195 ARG A O 1
ATOM 1510 N N . ALA A 1 196 ? -27.501 17.834 -20.081 1.00 73.12 196 ALA A N 1
ATOM 1511 C CA . ALA A 1 196 ? -27.024 16.906 -21.097 1.00 73.12 196 ALA A CA 1
ATOM 1512 C C . ALA A 1 196 ? -25.506 16.684 -20.924 1.00 73.12 196 ALA A C 1
ATOM 1514 O O . ALA A 1 196 ? -24.778 17.669 -20.719 1.00 73.12 196 ALA A O 1
ATOM 1515 N N . PRO A 1 197 ? -25.035 15.426 -20.970 1.00 74.81 197 PRO A N 1
ATOM 1516 C CA . PRO A 1 197 ? -23.627 15.097 -20.783 1.00 74.81 197 PRO A CA 1
ATOM 1517 C C . PRO A 1 197 ? -22.782 15.837 -21.825 1.00 74.81 197 PRO A C 1
ATOM 1519 O O . PRO A 1 197 ? -23.117 15.851 -23.013 1.00 74.81 197 PRO A O 1
ATOM 1522 N N . LYS A 1 198 ? -21.700 16.502 -21.403 1.00 80.81 198 LYS A N 1
ATOM 1523 C CA . LYS A 1 198 ? -20.778 17.119 -22.368 1.00 80.81 198 LYS A CA 1
ATOM 1524 C C . LYS A 1 198 ? -19.843 16.065 -22.954 1.00 80.81 198 LYS A C 1
ATOM 1526 O O . LYS A 1 198 ? -19.446 15.121 -22.278 1.00 80.81 198 LYS A O 1
ATOM 1531 N N . ARG A 1 199 ? -19.423 16.277 -24.205 1.00 68.88 199 ARG A N 1
ATOM 1532 C CA . ARG A 1 199 ? -18.364 15.489 -24.851 1.00 68.88 199 ARG A CA 1
ATOM 1533 C C . ARG A 1 199 ? -17.109 15.553 -23.963 1.00 68.88 199 ARG A C 1
ATOM 1535 O O . ARG A 1 199 ? -16.609 16.652 -23.726 1.00 68.88 199 ARG A O 1
ATOM 1542 N N . ASN A 1 200 ? -16.652 14.393 -23.478 1.00 72.06 200 ASN A N 1
ATOM 1543 C CA . ASN A 1 200 ? -15.526 14.163 -22.547 1.00 72.06 200 ASN A CA 1
ATOM 1544 C C . ASN A 1 200 ? -15.844 14.177 -21.032 1.00 72.06 200 ASN A C 1
ATOM 1546 O O . ASN A 1 200 ? -14.913 14.165 -20.230 1.00 72.06 200 ASN A O 1
ATOM 1550 N N . GLU A 1 201 ? -17.112 14.178 -20.611 1.00 75.94 201 GLU A N 1
ATOM 1551 C CA . GLU A 1 201 ? -17.482 13.882 -19.216 1.00 75.94 201 GLU A CA 1
ATOM 1552 C C . GLU A 1 201 ? -17.762 12.366 -19.091 1.00 75.94 201 GLU A C 1
ATOM 1554 O O . GLU A 1 201 ? -18.724 11.867 -19.669 1.00 75.94 201 GLU A O 1
ATOM 1559 N N . SER A 1 202 ? -16.902 11.619 -18.382 1.00 72.75 202 SER A N 1
ATOM 1560 C CA . SER A 1 202 ? -17.120 10.187 -18.105 1.00 72.75 202 SER A CA 1
ATOM 1561 C C . SER A 1 202 ? -18.054 10.035 -16.908 1.00 72.75 202 SER A C 1
ATOM 1563 O O . SER A 1 202 ? -17.685 10.385 -15.785 1.00 72.75 202 SER A O 1
ATOM 1565 N N . PHE A 1 203 ? -19.268 9.539 -17.141 1.00 71.44 203 PHE A N 1
ATOM 1566 C CA . PHE A 1 203 ? -20.225 9.246 -16.079 1.00 71.44 203 PHE A CA 1
ATOM 1567 C C . PHE A 1 203 ? -19.944 7.849 -15.529 1.00 71.44 203 PHE A C 1
ATOM 1569 O O . PHE A 1 203 ? -20.357 6.841 -16.099 1.00 71.44 203 PHE A O 1
ATOM 1576 N N . PHE A 1 204 ? -19.221 7.801 -14.415 1.00 74.69 204 PHE A N 1
ATOM 1577 C CA . PHE A 1 204 ? -19.123 6.600 -13.596 1.00 74.69 204 PHE A CA 1
ATOM 1578 C C . PHE A 1 204 ? -20.275 6.587 -12.595 1.00 74.69 204 PHE A C 1
ATOM 1580 O O . PHE A 1 204 ? -20.618 7.623 -12.014 1.00 74.69 204 PHE A O 1
ATOM 1587 N N . SER A 1 205 ? -20.886 5.422 -12.390 1.00 70.75 205 SER A N 1
ATOM 1588 C CA . SER A 1 205 ? -21.811 5.233 -11.276 1.00 70.75 205 SER A CA 1
ATOM 1589 C C . SER A 1 205 ? -21.069 5.447 -9.948 1.00 70.75 205 SER A C 1
ATOM 1591 O O . SER A 1 205 ? -19.838 5.418 -9.902 1.00 70.75 205 SER A O 1
ATOM 1593 N N . GLN A 1 206 ? -21.793 5.620 -8.838 1.00 67.31 206 GLN A N 1
ATOM 1594 C CA . GLN A 1 206 ? -21.172 5.644 -7.501 1.00 67.31 206 GLN A CA 1
ATOM 1595 C C . GLN A 1 206 ? -20.315 4.397 -7.209 1.00 67.31 206 GLN A C 1
ATOM 1597 O O . GLN A 1 206 ? -19.439 4.461 -6.355 1.00 67.31 206 GLN A O 1
ATOM 1602 N N . ASN A 1 207 ? -20.516 3.306 -7.955 1.00 68.00 207 ASN A N 1
ATOM 1603 C CA . ASN A 1 207 ? -19.758 2.064 -7.835 1.00 68.00 207 ASN A CA 1
ATOM 1604 C C . ASN A 1 207 ? -18.578 1.980 -8.823 1.00 68.00 207 ASN A C 1
ATOM 1606 O O . ASN A 1 207 ? -17.975 0.921 -8.965 1.00 68.00 207 ASN A O 1
ATOM 1610 N N . GLY A 1 208 ? -18.263 3.058 -9.549 1.00 74.56 208 GLY A N 1
ATOM 1611 C CA . GLY A 1 208 ? -17.145 3.101 -10.493 1.00 74.56 208 GLY A CA 1
ATOM 1612 C C . GLY A 1 208 ? -17.384 2.364 -11.815 1.00 74.56 208 GLY A C 1
ATOM 1613 O O . GLY A 1 208 ? -16.476 2.308 -12.639 1.00 74.56 208 GLY A O 1
ATOM 1614 N N . SER A 1 209 ? -18.584 1.823 -12.060 1.00 65.81 209 SER A N 1
ATOM 1615 C CA . SER A 1 209 ? -18.909 1.202 -13.349 1.00 65.81 209 SER A CA 1
ATOM 1616 C C . SER A 1 209 ? -19.276 2.259 -14.403 1.00 65.81 209 SER A C 1
ATOM 1618 O O . SER A 1 209 ? -19.970 3.229 -14.070 1.00 65.81 209 SER A O 1
ATOM 1620 N N . PRO A 1 210 ? -18.828 2.108 -15.665 1.00 72.94 210 PRO A N 1
ATOM 1621 C CA . PRO A 1 210 ? -19.228 2.992 -16.756 1.00 72.94 210 PRO A CA 1
ATOM 1622 C C . PRO A 1 210 ? -20.743 2.913 -16.970 1.00 72.94 210 PRO A C 1
ATOM 1624 O O . PRO A 1 210 ? -21.298 1.822 -17.079 1.00 72.94 210 PRO A O 1
ATOM 1627 N N . VAL A 1 211 ? -21.423 4.059 -17.008 1.00 73.06 211 VAL A N 1
ATOM 1628 C CA . VAL A 1 211 ? -22.858 4.111 -17.314 1.00 73.06 211 VAL A CA 1
ATOM 1629 C C . VAL A 1 211 ? -23.031 4.239 -18.826 1.00 73.06 211 VAL A C 1
ATOM 1631 O O . VAL A 1 211 ? -22.795 5.309 -19.390 1.00 73.06 211 VAL A O 1
ATOM 1634 N N . ASP A 1 212 ? -23.471 3.164 -19.480 1.00 66.88 212 ASP A N 1
ATOM 1635 C CA . ASP A 1 212 ? -23.835 3.191 -20.898 1.00 66.88 212 ASP A CA 1
ATOM 1636 C C . ASP A 1 212 ? -25.145 3.964 -21.103 1.00 66.88 212 ASP A C 1
ATOM 1638 O O . ASP A 1 212 ? -26.254 3.464 -20.923 1.00 66.88 212 ASP A O 1
ATOM 1642 N N . LEU A 1 213 ? -25.015 5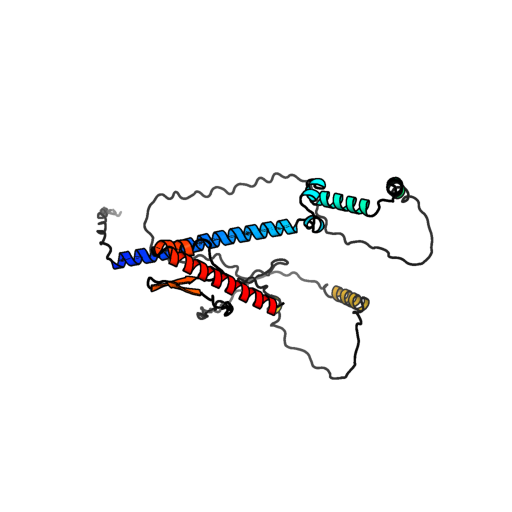.228 -21.506 1.00 64.00 213 LEU A N 1
ATOM 1643 C CA . LEU A 1 213 ? -26.139 6.122 -21.810 1.00 64.00 213 LEU A CA 1
ATOM 1644 C C . LEU A 1 213 ? -26.844 5.794 -23.139 1.00 64.00 213 LEU A C 1
ATOM 1646 O O . LEU A 1 213 ? -27.900 6.361 -23.423 1.00 64.00 213 LEU A O 1
ATOM 1650 N N . ASN A 1 214 ? -26.302 4.870 -23.938 1.00 62.44 214 ASN A N 1
ATOM 1651 C CA . ASN A 1 214 ? -26.847 4.527 -25.255 1.00 62.44 214 ASN A CA 1
ATOM 1652 C C . ASN A 1 214 ? -28.182 3.762 -25.188 1.00 62.44 214 ASN A C 1
ATOM 1654 O O . ASN A 1 214 ? -28.920 3.767 -26.168 1.00 62.44 214 ASN A O 1
ATOM 1658 N N . GLY A 1 215 ? -28.536 3.160 -24.047 1.00 56.25 215 GLY A N 1
ATOM 1659 C CA . GLY A 1 215 ? -29.780 2.390 -23.903 1.00 56.25 215 GLY A CA 1
ATOM 1660 C C . GLY A 1 215 ? -31.043 3.212 -23.608 1.00 56.25 215 GLY A C 1
ATOM 1661 O O . GLY A 1 215 ? -32.143 2.678 -23.692 1.00 56.25 215 GLY A O 1
ATOM 1662 N N . ILE A 1 216 ? -30.923 4.497 -23.251 1.00 52.16 216 ILE A N 1
ATOM 1663 C CA . ILE A 1 216 ? -32.058 5.288 -22.724 1.00 52.16 216 ILE A CA 1
ATOM 1664 C C . ILE A 1 216 ? -32.713 6.188 -23.788 1.00 52.16 216 ILE A C 1
ATOM 1666 O O . ILE A 1 216 ? -33.813 6.691 -23.576 1.00 52.16 216 ILE A O 1
ATOM 1670 N N . VAL A 1 217 ? -32.093 6.368 -24.959 1.00 52.22 217 VAL A N 1
ATOM 1671 C CA . VAL A 1 217 ? -32.583 7.306 -25.993 1.00 52.22 217 VAL A CA 1
ATOM 1672 C C . VAL A 1 217 ? -33.379 6.652 -27.132 1.00 52.22 217 VAL A C 1
ATOM 1674 O O . VAL A 1 217 ? -33.742 7.345 -28.075 1.00 52.22 217 VAL A O 1
ATOM 1677 N N . ALA A 1 218 ? -33.680 5.351 -27.057 1.00 47.12 218 ALA A N 1
ATOM 1678 C CA . ALA A 1 218 ? -34.316 4.597 -28.147 1.00 47.12 218 ALA A CA 1
ATOM 1679 C C . ALA A 1 218 ? -35.640 3.916 -27.741 1.00 47.12 218 ALA A C 1
ATOM 1681 O O . ALA A 1 218 ? -35.863 2.754 -28.065 1.00 47.12 218 ALA A O 1
ATOM 1682 N N . LEU A 1 219 ? -36.519 4.620 -27.018 1.00 47.62 219 LEU A N 1
ATOM 1683 C CA . LEU A 1 219 ? -37.840 4.099 -26.638 1.00 47.62 219 LEU A CA 1
ATOM 1684 C C . LEU A 1 219 ? -38.981 5.042 -27.059 1.00 47.62 219 LEU A C 1
ATOM 1686 O O . LEU A 1 219 ? -39.813 5.392 -26.238 1.00 47.62 219 LEU A O 1
ATOM 1690 N N . ASP A 1 220 ? -38.982 5.496 -28.315 1.00 42.94 220 ASP A N 1
ATOM 1691 C CA . ASP A 1 220 ? -40.124 6.188 -28.942 1.00 42.94 220 ASP A CA 1
ATOM 1692 C C . ASP A 1 220 ? -39.946 6.226 -30.478 1.00 42.94 220 ASP A C 1
ATOM 1694 O O . ASP A 1 220 ? -39.856 7.299 -31.062 1.00 42.94 220 ASP A O 1
ATOM 1698 N N . ASP A 1 221 ? -39.817 5.067 -31.143 1.00 44.72 221 ASP A N 1
ATOM 1699 C CA . ASP A 1 221 ? -40.144 4.934 -32.583 1.00 44.72 221 ASP A CA 1
ATOM 1700 C C . ASP A 1 221 ? -40.222 3.454 -33.021 1.00 44.72 221 ASP A C 1
ATOM 1702 O O . ASP A 1 221 ? -39.348 2.931 -33.709 1.00 44.72 221 ASP A O 1
ATOM 1706 N N . VAL A 1 222 ? -41.246 2.724 -32.569 1.00 44.22 222 VAL A N 1
ATOM 1707 C CA . VAL A 1 222 ? -41.544 1.366 -33.073 1.00 44.22 222 VAL A CA 1
ATOM 1708 C C . VAL A 1 222 ? -42.993 1.294 -33.526 1.00 44.22 222 VAL A C 1
ATOM 1710 O O . VAL A 1 222 ? -43.857 0.699 -32.888 1.00 44.22 222 VAL A O 1
ATOM 1713 N N . SER A 1 223 ? -43.257 1.927 -34.663 1.00 44.28 223 SER A N 1
ATOM 1714 C CA . SER A 1 223 ? -44.395 1.591 -35.514 1.00 44.28 223 SER A CA 1
ATOM 1715 C C . SER A 1 223 ? -44.155 2.137 -36.917 1.00 44.28 223 SER A C 1
ATOM 1717 O O . SER A 1 223 ? -44.529 3.279 -37.158 1.00 44.28 223 SER A O 1
ATOM 1719 N N . ASN A 1 224 ? -43.522 1.360 -37.811 1.00 42.47 224 ASN A N 1
ATOM 1720 C CA . ASN A 1 224 ? -43.926 1.161 -39.218 1.00 4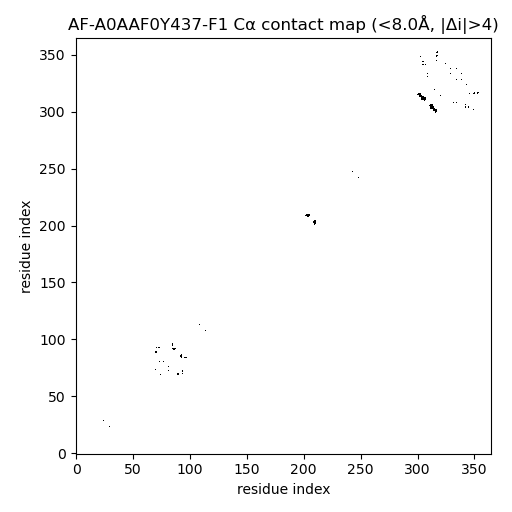2.47 224 ASN A CA 1
ATOM 1721 C C . ASN A 1 224 ? -42.853 0.396 -40.037 1.00 42.47 224 ASN A C 1
ATOM 1723 O O . ASN A 1 224 ? -41.666 0.652 -39.873 1.00 42.47 224 ASN A O 1
ATOM 1727 N N . ALA A 1 225 ? -43.322 -0.419 -40.993 1.00 37.56 225 ALA A N 1
ATOM 1728 C CA . ALA A 1 225 ? -42.618 -1.079 -42.115 1.00 37.56 225 ALA A CA 1
ATOM 1729 C C . ALA A 1 225 ? -41.817 -2.364 -41.787 1.00 37.56 225 ALA A C 1
ATOM 1731 O O . ALA A 1 225 ? -40.767 -2.323 -41.160 1.00 37.56 225 ALA A O 1
ATOM 1732 N N . SER A 1 226 ? -42.395 -3.552 -42.016 1.00 36.62 226 SER A N 1
ATOM 1733 C CA . SER A 1 226 ? -42.538 -4.315 -43.288 1.00 36.62 226 SER A CA 1
ATOM 1734 C C . SER A 1 226 ? -41.380 -5.310 -43.445 1.00 36.62 226 SER A C 1
ATOM 1736 O O . SER A 1 226 ? -40.245 -4.903 -43.651 1.00 36.62 226 SER A O 1
ATOM 1738 N N . VAL A 1 227 ? -41.595 -6.599 -43.170 1.00 43.81 227 VAL A N 1
ATOM 1739 C CA . VAL A 1 227 ? -42.046 -7.608 -44.156 1.00 43.81 227 VAL A CA 1
ATOM 1740 C C . VAL A 1 227 ? -41.173 -7.599 -45.409 1.00 43.81 227 VAL A C 1
ATOM 1742 O O . VAL A 1 227 ? -41.277 -6.686 -46.225 1.00 43.81 227 VAL A O 1
ATOM 1745 N N . GLY A 1 228 ? -40.397 -8.669 -45.575 1.00 37.91 228 GLY A N 1
ATOM 1746 C CA . GLY A 1 228 ? -39.844 -9.065 -46.862 1.00 37.91 228 GLY A CA 1
ATOM 1747 C C . GLY A 1 228 ? -38.740 -10.113 -46.753 1.00 37.91 228 GLY A C 1
ATOM 1748 O O . GLY A 1 228 ? -37.627 -9.729 -46.420 1.00 37.91 228 GLY A O 1
ATOM 1749 N N . SER A 1 229 ? -39.095 -11.352 -47.129 1.00 36.78 229 SER A N 1
ATOM 1750 C CA . SER A 1 229 ? -38.280 -12.388 -47.805 1.00 36.78 229 SER A CA 1
ATOM 1751 C C . SER A 1 229 ? -37.140 -13.014 -46.989 1.00 36.78 229 SER A C 1
ATOM 1753 O O . SER A 1 229 ? -36.282 -12.292 -46.496 1.00 36.78 229 SER A O 1
ATOM 1755 N N . ASP A 1 230 ? -37.147 -14.308 -46.658 1.00 39.00 230 ASP A N 1
ATOM 1756 C CA . ASP A 1 230 ? -37.144 -15.532 -47.499 1.00 39.00 230 ASP A CA 1
ATOM 1757 C C . ASP A 1 230 ? -35.851 -15.712 -48.306 1.00 39.00 230 ASP A C 1
ATOM 1759 O O . ASP A 1 230 ? -35.416 -14.764 -48.967 1.00 39.00 230 ASP A O 1
ATOM 1763 N N . ASP A 1 231 ? -35.366 -16.960 -48.251 1.00 41.34 231 ASP A N 1
ATOM 1764 C CA . ASP A 1 231 ? -34.302 -17.621 -49.024 1.00 41.34 231 ASP A CA 1
ATOM 1765 C C . ASP A 1 231 ? -32.863 -17.187 -48.708 1.00 41.34 231 ASP A C 1
ATOM 1767 O O . ASP A 1 231 ? -32.559 -16.007 -48.551 1.00 41.34 231 ASP A O 1
ATOM 1771 N N . ASP A 1 232 ? -31.869 -18.060 -48.629 1.00 40.66 232 ASP A N 1
ATOM 1772 C CA . ASP A 1 232 ? -31.741 -19.520 -48.697 1.00 40.66 232 ASP A CA 1
ATOM 1773 C C . ASP A 1 232 ? -30.245 -19.780 -48.397 1.00 40.66 232 ASP A C 1
ATOM 1775 O O . ASP A 1 232 ? -29.437 -18.857 -48.533 1.00 40.66 232 ASP A O 1
ATOM 1779 N N . ASP A 1 233 ? -29.931 -21.011 -47.990 1.00 41.44 233 ASP A N 1
ATOM 1780 C CA . ASP A 1 233 ? -28.742 -21.802 -48.366 1.00 41.44 233 ASP A CA 1
ATOM 1781 C C . ASP A 1 233 ? -27.328 -21.221 -48.110 1.00 41.44 233 ASP A C 1
ATOM 1783 O O . ASP A 1 233 ? -26.966 -20.107 -48.477 1.00 41.44 233 ASP A O 1
ATOM 1787 N N . ASP A 1 234 ? -26.555 -21.899 -47.256 1.00 48.38 234 ASP A N 1
ATOM 1788 C CA . ASP A 1 234 ? -25.476 -22.817 -47.670 1.00 48.38 234 ASP A CA 1
ATOM 1789 C C . ASP A 1 234 ? -24.389 -22.113 -48.488 1.00 48.38 234 ASP A C 1
ATOM 1791 O O . ASP A 1 234 ? -24.629 -21.665 -49.598 1.00 48.38 234 ASP A O 1
ATOM 1795 N N . ASP A 1 235 ? -23.207 -22.019 -47.883 1.00 41.97 235 ASP A N 1
ATOM 1796 C CA . ASP A 1 235 ? -21.872 -22.115 -48.490 1.00 41.97 235 ASP A CA 1
ATOM 1797 C C . ASP A 1 235 ? -20.904 -21.772 -47.341 1.00 41.97 235 ASP A C 1
ATOM 1799 O O . ASP A 1 235 ? -20.950 -20.692 -46.751 1.00 41.97 235 ASP A O 1
ATOM 1803 N N . GLU A 1 236 ? -20.324 -22.785 -46.706 1.00 45.12 236 GLU A N 1
ATOM 1804 C CA . GLU A 1 236 ? -19.036 -23.377 -47.083 1.00 45.12 236 GLU A CA 1
ATOM 1805 C C . GLU A 1 236 ? -17.843 -22.486 -46.707 1.00 45.12 236 GLU A C 1
ATOM 1807 O O . GLU A 1 236 ? -17.867 -21.262 -46.764 1.00 45.12 236 GLU A O 1
ATOM 1812 N N . ASP A 1 237 ? -16.822 -23.176 -46.214 1.00 51.09 237 ASP A N 1
ATOM 1813 C CA . ASP A 1 237 ? -15.518 -22.703 -45.782 1.00 51.09 237 ASP A CA 1
ATOM 1814 C C . ASP A 1 237 ? -14.941 -21.550 -46.627 1.00 51.09 237 ASP A C 1
ATOM 1816 O O . ASP A 1 237 ? -14.525 -21.759 -47.762 1.00 51.09 237 ASP A O 1
ATOM 1820 N N . ASP A 1 238 ? -14.803 -20.364 -46.029 1.00 43.28 238 ASP A N 1
ATOM 1821 C CA . ASP A 1 238 ? -13.887 -19.326 -46.513 1.00 43.28 238 ASP A CA 1
ATOM 1822 C C . ASP A 1 238 ? -12.936 -18.926 -45.377 1.00 43.28 238 ASP A C 1
ATOM 1824 O O . ASP A 1 238 ? -13.223 -18.098 -44.503 1.00 43.28 238 ASP A O 1
ATOM 1828 N N . ASP A 1 239 ? -11.781 -19.587 -45.397 1.00 48.22 239 ASP A N 1
ATOM 1829 C CA . ASP A 1 239 ? -10.576 -19.231 -44.666 1.00 48.22 239 ASP A CA 1
ATOM 1830 C C . ASP A 1 239 ? -10.142 -17.782 -44.990 1.00 48.22 239 ASP A C 1
ATOM 1832 O O . ASP A 1 239 ? -9.980 -17.394 -46.144 1.00 48.22 239 ASP A O 1
ATOM 1836 N N . ASP A 1 240 ? -9.866 -16.995 -43.948 1.00 54.62 240 ASP A N 1
ATOM 1837 C CA . ASP A 1 240 ? -8.868 -15.912 -43.936 1.00 54.62 240 ASP A CA 1
ATOM 1838 C C . ASP A 1 240 ? -8.914 -14.798 -45.016 1.00 54.62 240 ASP A C 1
ATOM 1840 O O . ASP A 1 240 ? -7.902 -14.121 -45.245 1.00 54.62 240 ASP A O 1
ATOM 1844 N N . GLU A 1 241 ? -10.061 -14.483 -45.626 1.00 60.69 241 GLU A N 1
ATOM 1845 C CA . GLU A 1 241 ? -10.144 -13.311 -46.511 1.00 60.69 241 GLU A CA 1
ATOM 1846 C C . GLU A 1 241 ? -10.359 -12.009 -45.712 1.00 60.69 241 GLU A C 1
ATOM 1848 O O . GLU A 1 241 ? -11.464 -11.613 -45.323 1.00 60.69 241 GLU A O 1
ATOM 1853 N N . LEU A 1 242 ? -9.243 -11.328 -45.420 1.00 73.00 242 LEU A N 1
ATOM 1854 C CA . LEU A 1 242 ? -9.225 -10.018 -44.768 1.00 73.00 242 LEU A CA 1
ATOM 1855 C C . LEU A 1 242 ? -10.140 -9.023 -45.513 1.00 73.00 242 LEU A C 1
ATOM 1857 O O . LEU A 1 242 ? -10.062 -8.911 -46.736 1.00 73.00 242 LEU A O 1
ATOM 1861 N N . PRO A 1 243 ? -10.962 -8.233 -44.795 1.00 73.62 243 PRO A N 1
ATOM 1862 C CA . PRO A 1 243 ? -11.939 -7.349 -45.415 1.00 73.62 243 PRO A CA 1
ATOM 1863 C C . PRO A 1 243 ? -11.280 -6.329 -46.346 1.00 73.62 243 PRO A C 1
ATOM 1865 O O . PRO A 1 243 ? -10.457 -5.509 -45.931 1.00 73.62 243 PRO A O 1
ATOM 1868 N N . ASP A 1 244 ? -11.716 -6.371 -47.601 1.00 73.56 244 ASP A N 1
ATOM 1869 C CA . ASP A 1 244 ? -11.166 -5.614 -48.716 1.00 73.56 244 ASP A CA 1
ATOM 1870 C C . ASP A 1 244 ? -11.196 -4.088 -48.434 1.00 73.56 244 ASP A C 1
ATOM 1872 O O . ASP A 1 244 ? -12.278 -3.496 -48.261 1.00 73.56 244 ASP A O 1
ATOM 1876 N N . PRO A 1 245 ? -10.035 -3.407 -48.339 1.00 77.00 245 PRO A N 1
ATOM 1877 C CA . PRO A 1 245 ? -9.945 -2.043 -47.811 1.00 77.00 245 PRO A CA 1
ATOM 1878 C C . PRO A 1 245 ? -10.678 -1.006 -48.677 1.00 77.00 245 PRO A C 1
ATOM 1880 O O . PRO A 1 245 ? -11.210 -0.026 -48.148 1.00 77.00 245 PRO A O 1
ATOM 1883 N N . GLU A 1 246 ? -10.802 -1.238 -49.988 1.00 78.38 246 GLU A N 1
ATOM 1884 C CA . GLU A 1 246 ? -11.546 -0.344 -50.890 1.00 78.38 246 GLU A CA 1
ATOM 1885 C C . GLU A 1 246 ? -13.055 -0.333 -50.606 1.00 78.38 246 GLU A C 1
ATOM 1887 O O . GLU A 1 246 ? -13.718 0.710 -50.705 1.00 78.38 246 GLU A O 1
ATOM 1892 N N . LYS A 1 247 ? -13.621 -1.479 -50.207 1.00 76.69 247 LYS A N 1
ATOM 1893 C CA . LYS A 1 247 ? -15.051 -1.595 -49.885 1.00 76.69 247 LYS A CA 1
ATOM 1894 C C . LYS A 1 247 ? -15.375 -0.817 -48.605 1.00 76.69 247 LYS A C 1
ATOM 1896 O O . LYS A 1 247 ? -16.437 -0.195 -48.498 1.00 76.69 247 LYS A O 1
ATOM 1901 N N . MET A 1 248 ? -14.425 -0.777 -47.669 1.00 78.44 248 MET A N 1
ATOM 1902 C CA . MET A 1 248 ? -14.530 -0.013 -46.427 1.00 78.44 248 MET A CA 1
ATOM 1903 C C . MET A 1 248 ? -14.419 1.503 -46.667 1.00 78.44 248 MET A C 1
ATOM 1905 O O . MET A 1 248 ? -15.190 2.278 -46.092 1.00 78.44 248 MET A O 1
ATOM 1909 N N . GLU A 1 249 ? -13.544 1.937 -47.579 1.00 72.50 249 GLU A N 1
ATOM 1910 C CA . GLU A 1 249 ? -13.358 3.358 -47.902 1.00 72.50 249 GLU A CA 1
ATOM 1911 C C . GLU A 1 249 ? -14.573 3.954 -48.639 1.00 72.50 249 GLU A C 1
ATOM 1913 O O . GLU A 1 249 ? -15.044 5.046 -48.299 1.00 72.50 249 GLU A O 1
ATOM 1918 N N . ARG A 1 250 ? -15.190 3.201 -49.565 1.00 76.94 250 ARG A N 1
ATOM 1919 C CA . ARG A 1 250 ? -16.452 3.616 -50.212 1.00 76.94 250 ARG A CA 1
ATOM 1920 C C . ARG A 1 250 ? -17.599 3.779 -49.214 1.00 76.94 250 ARG A C 1
ATOM 1922 O O . ARG A 1 250 ? -18.385 4.724 -49.333 1.00 76.94 250 ARG A O 1
ATOM 1929 N N . ARG A 1 251 ? -17.686 2.905 -48.206 1.00 73.62 251 ARG A N 1
ATOM 1930 C CA . ARG A 1 251 ? -18.710 2.992 -47.151 1.00 73.62 251 ARG A CA 1
ATOM 1931 C C . ARG A 1 251 ? -18.501 4.216 -46.252 1.00 73.62 251 ARG A C 1
ATOM 1933 O O . ARG A 1 251 ? -19.477 4.880 -45.899 1.00 73.62 251 ARG A O 1
ATOM 1940 N N . ALA A 1 252 ? -17.250 4.560 -45.940 1.00 69.81 252 ALA A N 1
ATOM 1941 C CA . ALA A 1 252 ? -16.917 5.751 -45.157 1.00 69.81 252 ALA A CA 1
ATOM 1942 C C . ALA A 1 252 ? -17.254 7.057 -45.903 1.00 69.81 252 ALA A C 1
ATOM 1944 O O . ALA A 1 252 ? -17.812 7.987 -45.314 1.00 69.81 252 ALA A O 1
ATOM 1945 N N . LEU A 1 253 ? -16.998 7.113 -47.215 1.00 70.31 253 LEU A N 1
ATOM 1946 C CA . LEU A 1 253 ? -17.311 8.289 -48.032 1.00 70.31 253 LEU A CA 1
ATOM 1947 C C . LEU A 1 253 ? -18.822 8.486 -48.238 1.00 70.31 253 LEU A C 1
ATOM 1949 O O . LEU A 1 253 ? -19.301 9.621 -48.213 1.00 70.31 253 LEU A O 1
ATOM 1953 N N . ALA A 1 254 ? -19.598 7.404 -48.353 1.00 65.56 254 ALA A N 1
ATOM 1954 C CA . ALA A 1 254 ? -21.056 7.484 -48.477 1.00 65.56 254 ALA A CA 1
ATOM 1955 C C . ALA A 1 254 ? -21.751 7.988 -47.192 1.00 65.56 254 ALA A C 1
ATOM 1957 O O . ALA A 1 254 ? -22.776 8.671 -47.267 1.00 65.56 254 ALA A O 1
ATOM 1958 N N . ALA A 1 255 ? -21.188 7.701 -46.012 1.00 60.72 255 ALA A N 1
ATOM 1959 C CA . ALA A 1 255 ? -21.728 8.155 -44.727 1.00 60.72 255 ALA A CA 1
ATOM 1960 C C . ALA A 1 255 ? -21.507 9.663 -44.480 1.00 60.72 255 ALA A C 1
ATOM 1962 O O . ALA A 1 255 ? -22.349 10.325 -43.871 1.00 60.72 255 ALA A O 1
ATOM 1963 N N . SER A 1 256 ? -20.420 10.236 -45.011 1.00 53.78 256 SER A N 1
ATOM 1964 C CA . SER A 1 256 ? -20.080 11.658 -44.841 1.00 53.78 256 SER A CA 1
ATOM 1965 C C . SER A 1 256 ? -21.021 12.624 -45.578 1.00 53.78 256 SER A C 1
ATOM 1967 O O . SER A 1 256 ? -21.064 13.805 -45.236 1.00 53.78 256 SER A O 1
ATOM 1969 N N . LEU A 1 257 ? -21.771 12.161 -46.581 1.00 51.06 257 LEU A N 1
ATOM 1970 C CA . LEU A 1 257 ? -22.653 13.007 -47.397 1.00 51.06 257 LEU A CA 1
ATOM 1971 C C . LEU A 1 257 ? -24.067 13.179 -46.812 1.00 51.06 257 LEU A C 1
ATOM 1973 O O . LEU A 1 257 ? -24.830 14.005 -47.306 1.00 51.06 257 LEU A O 1
ATOM 1977 N N . ARG A 1 258 ? -24.430 12.446 -45.747 1.00 48.81 258 ARG A N 1
ATOM 1978 C CA . ARG A 1 258 ? -25.802 12.441 -45.193 1.00 48.81 258 ARG A CA 1
ATOM 1979 C C . ARG A 1 258 ? -26.070 13.453 -44.067 1.00 48.81 258 ARG A C 1
ATOM 1981 O O . ARG A 1 258 ? -27.203 13.546 -43.608 1.00 48.81 258 ARG A O 1
ATOM 1988 N N . HIS A 1 259 ? -25.087 14.256 -43.647 1.00 43.59 259 HIS A N 1
ATOM 1989 C CA . HIS A 1 259 ? -25.237 15.211 -42.530 1.00 43.59 259 HIS A CA 1
ATOM 1990 C C . HIS A 1 259 ? -25.130 16.691 -42.922 1.00 43.59 259 HIS A C 1
ATOM 1992 O O . HIS A 1 259 ? -24.635 17.517 -42.158 1.00 43.59 259 HIS A O 1
ATOM 1998 N N . ALA A 1 260 ? -25.655 17.054 -44.089 1.00 45.38 260 ALA A N 1
ATOM 1999 C CA . ALA A 1 260 ? -25.901 18.448 -44.431 1.00 45.38 260 ALA A CA 1
ATOM 2000 C C . ALA A 1 260 ? -27.368 18.631 -44.830 1.00 45.38 260 ALA A C 1
ATOM 2002 O O . ALA A 1 260 ? -27.731 18.496 -45.993 1.00 45.38 260 ALA A O 1
ATOM 2003 N N . SER A 1 261 ? -28.213 18.964 -43.852 1.00 37.78 261 SER A N 1
ATOM 2004 C CA . SER A 1 261 ? -29.481 19.639 -44.130 1.00 37.78 261 SER A CA 1
ATOM 2005 C C . SER A 1 261 ? -29.714 20.773 -43.119 1.00 37.78 261 SER A C 1
ATOM 2007 O O . SER A 1 261 ? -29.252 20.666 -41.979 1.00 37.78 261 SER A O 1
ATOM 2009 N N . PRO A 1 262 ? -30.342 21.893 -43.530 1.00 56.66 262 PRO A N 1
ATOM 2010 C CA . PRO A 1 262 ? -30.283 23.171 -42.824 1.00 56.66 262 PRO A CA 1
ATOM 2011 C C . PRO A 1 262 ? -31.590 23.511 -42.077 1.00 56.66 262 PRO A C 1
ATOM 2013 O O . PRO A 1 262 ? -32.586 22.805 -42.201 1.00 56.66 262 PRO A O 1
ATOM 2016 N N . ARG A 1 263 ? -31.615 24.719 -41.470 1.00 35.78 263 ARG A N 1
ATOM 2017 C CA . ARG A 1 263 ? -32.817 25.526 -41.103 1.00 35.78 263 ARG A CA 1
ATOM 2018 C C . ARG A 1 263 ? -33.478 25.114 -39.763 1.00 35.78 263 ARG A C 1
ATOM 2020 O O . ARG A 1 263 ? -33.543 23.945 -39.446 1.00 35.78 263 ARG A O 1
ATOM 2027 N N . SER A 1 264 ? -33.984 25.985 -38.879 1.00 39.00 264 SER A N 1
ATOM 2028 C CA . SER A 1 264 ? -34.483 27.367 -38.993 1.00 39.00 264 SER A CA 1
ATOM 2029 C C . SER A 1 264 ? -34.503 28.070 -37.619 1.00 39.00 264 SER A C 1
ATOM 2031 O O . SER A 1 264 ? -34.610 27.422 -36.583 1.00 39.00 264 SER A O 1
ATOM 2033 N N . LYS A 1 265 ? -34.498 29.410 -37.640 1.00 44.62 265 LYS A N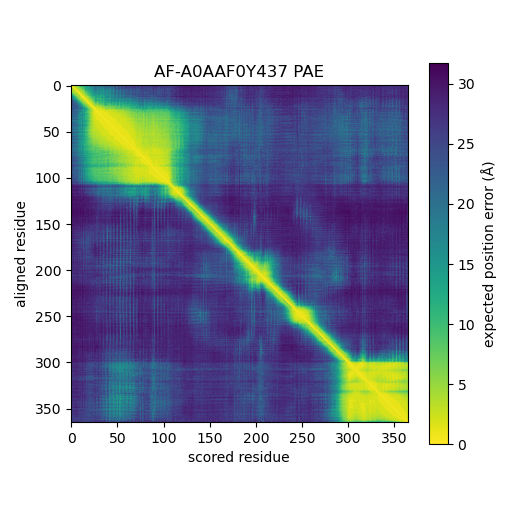 1
ATOM 2034 C CA . LYS A 1 265 ? -34.911 30.322 -36.554 1.00 44.62 265 LYS A CA 1
ATOM 2035 C C . LYS A 1 265 ? -36.447 30.392 -36.425 1.00 44.62 265 LYS A C 1
ATOM 2037 O O . LYS A 1 265 ? -37.098 30.431 -37.462 1.00 44.62 265 LYS A O 1
ATOM 2042 N N . ALA A 1 266 ? -36.965 30.554 -35.201 1.00 35.78 266 ALA A N 1
ATOM 2043 C CA . ALA A 1 266 ? -38.171 31.321 -34.787 1.00 35.78 266 ALA A CA 1
ATOM 2044 C C . ALA A 1 266 ? -38.347 31.107 -33.262 1.00 35.78 266 ALA A C 1
ATOM 2046 O O . ALA A 1 266 ? -38.296 29.973 -32.806 1.00 35.78 266 ALA A O 1
ATOM 2047 N N . SER A 1 267 ? -38.196 32.098 -32.378 1.00 41.66 267 SER A N 1
ATOM 2048 C CA . SER A 1 267 ? -39.141 33.140 -31.929 1.00 41.66 267 SER A CA 1
ATOM 2049 C C . SER A 1 267 ? -40.433 32.661 -31.238 1.00 41.66 267 SER A C 1
ATOM 2051 O O . SER A 1 267 ? -41.241 31.956 -31.824 1.00 41.66 267 SER A O 1
ATOM 2053 N N . SER A 1 268 ? -40.625 33.240 -30.044 1.00 38.69 268 SER A N 1
ATOM 2054 C CA . SER A 1 268 ? -41.866 33.681 -29.380 1.00 38.69 268 SER A CA 1
ATOM 2055 C C . SER A 1 268 ? -42.770 32.738 -28.565 1.00 38.69 268 SER A C 1
ATOM 2057 O O . SER A 1 268 ? -43.176 31.663 -28.979 1.00 38.69 268 SER A O 1
ATOM 2059 N N . SER A 1 269 ? -43.183 33.357 -27.449 1.00 37.09 269 SER A N 1
ATOM 2060 C CA . SER A 1 269 ? -44.481 33.359 -26.761 1.00 37.09 269 SER A CA 1
ATOM 2061 C C . SER A 1 269 ? -44.838 32.286 -25.728 1.00 37.09 269 SER A C 1
ATOM 2063 O O . SER A 1 269 ? -44.887 31.090 -25.974 1.00 37.09 269 SER A O 1
ATOM 2065 N N . ALA A 1 270 ? -45.165 32.842 -24.560 1.00 42.34 270 ALA A N 1
ATOM 2066 C CA . ALA A 1 270 ? -45.898 32.316 -23.424 1.00 42.34 270 ALA A CA 1
ATOM 2067 C C . ALA A 1 270 ? -47.126 31.454 -23.757 1.00 42.34 270 ALA A C 1
ATOM 2069 O O . ALA A 1 270 ? -47.928 31.828 -24.605 1.00 42.34 270 ALA A O 1
ATOM 2070 N N . ALA A 1 271 ? -47.358 30.422 -22.942 1.00 35.28 271 ALA A N 1
ATOM 2071 C CA . ALA A 1 271 ? -48.691 30.023 -22.493 1.00 35.28 271 ALA A CA 1
ATOM 2072 C C . ALA A 1 271 ? -48.592 29.118 -21.254 1.00 35.28 271 ALA A C 1
ATOM 2074 O O . ALA A 1 271 ? -47.643 28.361 -21.069 1.00 35.28 271 ALA A O 1
ATOM 2075 N N . ALA A 1 272 ? -49.578 29.272 -20.379 1.00 41.47 272 ALA A N 1
ATOM 2076 C CA . ALA A 1 272 ? -49.728 28.632 -19.084 1.00 41.47 272 ALA A CA 1
ATOM 2077 C C . ALA A 1 272 ? -50.347 27.218 -19.168 1.00 41.47 272 ALA A C 1
ATOM 2079 O O . ALA A 1 272 ? -50.874 26.837 -20.207 1.00 41.47 272 ALA A O 1
ATOM 2080 N N . ARG A 1 273 ? -50.449 26.574 -17.984 1.00 37.06 273 ARG A N 1
ATOM 2081 C CA . ARG A 1 273 ? -51.234 25.356 -17.635 1.00 37.06 273 ARG A CA 1
ATOM 2082 C C . ARG A 1 273 ? -50.489 24.046 -17.953 1.00 37.06 273 ARG A C 1
ATOM 2084 O O . ARG A 1 273 ? -49.789 23.970 -18.939 1.00 37.06 273 ARG A O 1
ATOM 2091 N N . SER A 1 274 ? -50.526 22.976 -17.164 1.00 38.34 274 SER A N 1
ATOM 2092 C CA . SER A 1 274 ? -51.265 22.602 -15.954 1.00 38.34 274 SER A CA 1
ATOM 2093 C C . SER A 1 274 ? -50.491 21.478 -15.251 1.00 38.34 274 SER A C 1
ATOM 2095 O O . SER A 1 274 ? -49.869 20.638 -15.894 1.00 38.34 274 SER A O 1
ATOM 2097 N N . ARG A 1 275 ? -50.541 21.462 -13.918 1.00 48.53 275 ARG A N 1
ATOM 2098 C CA . ARG A 1 275 ? -49.992 20.405 -13.055 1.00 48.53 275 ARG A CA 1
ATOM 2099 C C . ARG A 1 275 ? -50.648 19.047 -13.352 1.00 48.53 275 ARG A C 1
ATOM 2101 O O . ARG A 1 275 ? -51.852 19.019 -13.592 1.00 48.53 275 ARG A O 1
ATOM 2108 N N . PRO A 1 276 ? -49.934 17.942 -13.098 1.00 43.22 276 PRO A N 1
ATOM 2109 C CA . PRO A 1 276 ? -50.481 17.000 -12.125 1.00 43.22 276 PRO A CA 1
ATOM 2110 C C . PRO A 1 276 ? -49.540 16.805 -10.934 1.00 43.22 276 PRO A C 1
ATOM 2112 O O . PRO A 1 276 ? -48.332 16.621 -11.056 1.00 43.22 276 PRO A O 1
ATOM 2115 N N . LYS A 1 277 ? -50.145 16.880 -9.748 1.00 50.84 277 LYS A N 1
ATOM 2116 C CA . LYS A 1 277 ? -49.556 16.500 -8.468 1.00 50.84 277 LYS A CA 1
ATOM 2117 C C . LYS A 1 277 ? -49.342 14.983 -8.490 1.00 50.84 277 LYS A C 1
ATOM 2119 O O . LYS A 1 277 ? -50.320 14.250 -8.598 1.00 50.84 277 LYS A O 1
ATOM 2124 N N . ARG A 1 278 ? -48.108 14.512 -8.325 1.00 41.72 278 ARG A N 1
ATOM 2125 C CA . ARG A 1 278 ? -47.847 13.171 -7.791 1.00 41.72 278 ARG A CA 1
ATOM 2126 C C . ARG A 1 278 ? -47.027 13.329 -6.518 1.00 41.72 278 ARG A C 1
ATOM 2128 O O . ARG A 1 278 ? -45.907 13.828 -6.544 1.00 41.72 278 ARG A O 1
ATOM 2135 N N . ALA A 1 279 ? -47.693 13.027 -5.409 1.00 42.69 279 ALA A N 1
ATOM 2136 C CA . ALA A 1 279 ? -47.118 12.889 -4.081 1.00 42.69 279 ALA A CA 1
ATOM 2137 C C . ALA A 1 279 ? -46.248 11.608 -4.019 1.00 42.69 279 ALA A C 1
ATOM 2139 O O . ALA A 1 279 ? -46.319 10.787 -4.937 1.00 42.69 279 ALA A O 1
ATOM 2140 N N . PRO A 1 280 ? -45.407 11.452 -2.985 1.00 50.41 280 PRO A N 1
ATOM 2141 C CA . PRO A 1 280 ? -44.268 10.547 -2.987 1.00 50.41 280 PRO A CA 1
ATOM 2142 C C . PRO A 1 280 ? -44.668 9.127 -2.562 1.00 50.41 280 PRO A C 1
ATOM 2144 O O . PRO A 1 280 ? -45.141 8.919 -1.450 1.00 50.41 280 PRO A O 1
ATOM 2147 N N . SER A 1 281 ? -44.421 8.139 -3.419 1.00 41.66 281 SER A N 1
ATOM 2148 C CA . SER A 1 281 ? -44.170 6.758 -2.989 1.00 41.66 281 SER A CA 1
ATOM 2149 C C . SER A 1 281 ? -42.676 6.702 -2.651 1.00 41.66 281 SER A C 1
ATOM 2151 O O . SER A 1 281 ? -41.842 6.846 -3.538 1.00 41.66 281 SER A O 1
ATOM 2153 N N . LEU A 1 282 ? -42.241 6.743 -1.390 1.00 52.31 282 LEU A N 1
ATOM 2154 C CA . LEU A 1 282 ? -42.409 5.709 -0.367 1.00 52.31 282 LEU A CA 1
ATOM 2155 C C . LEU A 1 282 ? -42.318 4.299 -0.963 1.00 52.31 282 LEU A C 1
ATOM 2157 O O . LEU A 1 282 ? -43.115 3.947 -1.825 1.00 52.31 282 LEU A O 1
ATOM 2161 N N . ILE A 1 283 ? -41.405 3.502 -0.401 1.00 51.53 283 ILE A N 1
ATOM 2162 C CA . ILE A 1 283 ? -41.130 2.089 -0.707 1.00 51.53 283 ILE A CA 1
ATOM 2163 C C . ILE A 1 283 ? -40.108 1.910 -1.837 1.00 51.53 283 ILE A C 1
ATOM 2165 O O . ILE A 1 283 ? -40.460 1.699 -2.983 1.00 51.53 283 ILE A O 1
ATOM 2169 N N . PHE A 1 284 ? -38.825 1.951 -1.474 1.00 46.47 284 PHE A N 1
ATOM 2170 C CA . PHE A 1 284 ? -37.927 0.808 -1.673 1.00 46.47 284 PHE A CA 1
ATOM 2171 C C . PHE A 1 284 ? -36.871 0.828 -0.562 1.00 46.47 284 PHE A C 1
ATOM 2173 O O . PHE A 1 284 ? -35.739 1.276 -0.711 1.00 46.47 284 PHE A O 1
ATOM 2180 N N . ARG A 1 285 ? -37.288 0.323 0.605 1.00 45.41 285 ARG A N 1
ATOM 2181 C CA . ARG A 1 285 ? -36.397 -0.443 1.475 1.00 45.41 285 ARG A CA 1
ATOM 2182 C C . ARG A 1 285 ? -36.071 -1.739 0.721 1.00 45.41 285 ARG A C 1
ATOM 2184 O O . ARG A 1 285 ? -36.780 -2.724 0.864 1.00 45.41 285 ARG A O 1
ATOM 2191 N N . GLN A 1 286 ? -35.046 -1.709 -0.113 1.00 43.72 286 GLN A N 1
ATOM 2192 C CA . GLN A 1 286 ? -34.252 -2.888 -0.448 1.00 43.72 286 GLN A CA 1
ATOM 2193 C C . GLN A 1 286 ? -32.836 -2.488 -0.035 1.00 43.72 286 GLN A C 1
ATOM 2195 O O . GLN A 1 286 ? -32.250 -1.583 -0.610 1.00 43.72 286 GLN A O 1
ATOM 2200 N N . SER A 1 287 ? -32.324 -2.918 1.116 1.00 43.69 287 SER A N 1
ATOM 2201 C CA . SER A 1 287 ? -31.679 -4.231 1.233 1.00 43.69 287 SER A CA 1
ATOM 2202 C C . SER A 1 287 ? -30.804 -4.577 0.016 1.00 43.69 287 SER A C 1
ATOM 2204 O O . SER A 1 287 ? -30.829 -5.697 -0.475 1.00 43.69 287 SER A O 1
ATOM 2206 N N . LEU A 1 288 ? -30.039 -3.609 -0.487 1.00 45.22 288 LEU A N 1
ATOM 2207 C CA . LEU A 1 288 ? -28.755 -3.883 -1.120 1.00 45.22 288 LEU A CA 1
ATOM 2208 C C . LEU A 1 288 ? -27.801 -4.083 0.070 1.00 45.22 288 LEU A C 1
ATOM 2210 O O . LEU A 1 288 ? -27.288 -3.129 0.636 1.00 45.22 288 LEU A O 1
ATOM 2214 N N . GLY A 1 289 ? -27.702 -5.281 0.643 1.00 43.47 289 GLY A N 1
ATOM 2215 C CA . GLY A 1 289 ? -27.176 -6.396 -0.127 1.00 43.47 289 GLY A CA 1
ATOM 2216 C C . GLY A 1 289 ? -25.789 -5.980 -0.594 1.00 43.47 289 GLY A C 1
ATOM 2217 O O . GLY A 1 289 ? -25.550 -5.893 -1.794 1.00 43.47 289 GLY A O 1
ATOM 2218 N N . ALA A 1 290 ? -24.919 -5.614 0.361 1.00 41.19 290 ALA A N 1
ATOM 2219 C CA . ALA A 1 290 ? -23.489 -5.612 0.107 1.00 41.19 290 ALA A CA 1
ATOM 2220 C C . ALA A 1 290 ? -23.198 -6.922 -0.629 1.00 41.19 290 ALA A C 1
ATOM 2222 O O . ALA A 1 290 ? -23.753 -7.949 -0.210 1.00 41.19 290 ALA A O 1
ATOM 2223 N N . PRO A 1 291 ? -22.417 -6.915 -1.725 1.00 42.66 291 PRO A N 1
ATOM 2224 C CA . PRO A 1 291 ? -21.935 -8.173 -2.244 1.00 42.66 291 PRO A CA 1
ATOM 2225 C C . PRO A 1 291 ? -21.308 -8.849 -1.036 1.00 42.66 291 PRO A C 1
ATOM 2227 O O . PRO A 1 291 ? -20.385 -8.304 -0.424 1.00 42.66 291 PRO A O 1
ATOM 2230 N N . ALA A 1 292 ? -21.883 -9.983 -0.636 1.00 44.31 292 ALA A N 1
ATOM 2231 C CA . ALA A 1 292 ? -21.119 -10.978 0.058 1.00 44.31 292 ALA A CA 1
ATOM 2232 C C . ALA A 1 292 ? -19.931 -11.163 -0.875 1.00 44.31 292 ALA A C 1
ATOM 2234 O O . ALA A 1 292 ? -20.043 -11.805 -1.920 1.00 44.31 292 ALA A O 1
ATOM 2235 N N . GLN A 1 293 ? -18.827 -10.475 -0.565 1.00 46.41 293 GLN A N 1
ATOM 2236 C CA . GLN A 1 293 ? -17.532 -10.972 -0.933 1.00 46.41 293 GLN A CA 1
ATOM 2237 C C . GLN A 1 293 ? -17.657 -12.420 -0.512 1.00 46.41 293 GLN A C 1
ATOM 2239 O O . GLN A 1 293 ? -17.833 -12.718 0.671 1.00 46.41 293 GLN A O 1
ATOM 2244 N N . GLN A 1 294 ? -17.697 -13.302 -1.503 1.00 44.91 294 GLN A N 1
ATOM 2245 C CA . GLN A 1 294 ? -17.187 -14.635 -1.336 1.00 44.91 294 GLN A CA 1
ATOM 2246 C C . GLN A 1 294 ? -15.751 -14.397 -0.864 1.00 44.91 294 GLN A C 1
ATOM 2248 O O . GLN A 1 294 ? -14.813 -14.364 -1.653 1.00 44.91 294 GLN A O 1
ATOM 2253 N N . GLN A 1 295 ? -15.606 -14.101 0.431 1.00 46.31 295 GLN A N 1
ATOM 2254 C CA . GLN A 1 295 ? -14.506 -14.549 1.237 1.00 46.31 295 GLN A CA 1
ATOM 2255 C C . GLN A 1 295 ? -14.539 -16.032 0.941 1.00 46.31 295 GLN A C 1
ATOM 2257 O O . GLN A 1 295 ? -15.420 -16.765 1.392 1.00 46.31 295 GLN A O 1
ATOM 2262 N N . SER A 1 296 ? -13.733 -16.384 -0.057 1.00 48.62 296 SER A N 1
ATOM 2263 C CA . SER A 1 296 ? -13.445 -17.737 -0.463 1.00 48.62 296 SER A CA 1
ATOM 2264 C C . SER A 1 296 ? -13.422 -18.561 0.805 1.00 48.62 296 SER A C 1
ATOM 2266 O O . SER A 1 296 ? -12.733 -18.180 1.748 1.00 48.62 296 SER A O 1
ATOM 2268 N N . ALA A 1 297 ? -14.181 -19.651 0.819 1.00 50.84 297 ALA A N 1
ATOM 2269 C CA . ALA A 1 297 ? -14.299 -20.602 1.919 1.00 50.84 297 ALA A CA 1
ATOM 2270 C C . ALA A 1 297 ? -12.965 -21.283 2.311 1.00 50.84 297 ALA A C 1
ATOM 2272 O O . ALA A 1 297 ? -12.958 -22.330 2.947 1.00 50.84 297 ALA A O 1
ATOM 2273 N N . ASP A 1 298 ? -11.827 -20.676 1.978 1.00 54.06 298 ASP A N 1
ATOM 2274 C CA . ASP A 1 298 ? -10.613 -20.732 2.773 1.00 54.06 298 ASP A CA 1
ATOM 2275 C C . ASP A 1 298 ? -10.857 -19.945 4.079 1.00 54.06 298 ASP A C 1
ATOM 2277 O O . ASP A 1 298 ? -10.238 -18.913 4.341 1.00 54.06 298 ASP A O 1
ATOM 2281 N N . GLU A 1 299 ? -11.821 -20.436 4.872 1.00 55.38 299 GLU A N 1
ATOM 2282 C CA . GLU A 1 299 ? -11.970 -20.148 6.294 1.00 55.38 299 GLU A CA 1
ATOM 2283 C C . GLU A 1 299 ? -10.574 -20.097 6.909 1.00 55.38 299 GLU A C 1
ATOM 2285 O O . GLU A 1 299 ? -9.772 -21.019 6.724 1.00 55.38 299 GLU A O 1
ATOM 2290 N N . GLU A 1 300 ? -10.268 -18.992 7.585 1.00 72.62 300 GLU A N 1
ATOM 2291 C CA . GLU A 1 300 ? -8.996 -18.767 8.255 1.00 72.62 300 GLU A CA 1
ATOM 2292 C C . GLU A 1 300 ? -8.710 -19.941 9.200 1.00 72.62 300 GLU A C 1
ATOM 2294 O O . GLU A 1 300 ? -9.205 -19.990 10.323 1.00 72.62 300 GLU A O 1
ATOM 2299 N N . ARG A 1 301 ? -7.942 -20.933 8.728 1.00 85.69 301 ARG A N 1
ATOM 2300 C CA . ARG A 1 301 ? -7.567 -22.102 9.525 1.00 85.69 301 ARG A CA 1
ATOM 2301 C C . ARG A 1 301 ? -6.717 -21.621 10.694 1.00 85.69 301 ARG A C 1
ATOM 2303 O O . ARG A 1 301 ? -5.517 -21.386 10.551 1.00 85.69 301 ARG A O 1
ATOM 2310 N N . HIS A 1 302 ? -7.353 -21.445 11.843 1.00 93.38 302 HIS A N 1
ATOM 2311 C CA . HIS A 1 302 ? -6.672 -21.167 13.092 1.00 93.38 302 HIS A CA 1
ATOM 2312 C C . HIS A 1 302 ? -6.098 -22.471 13.643 1.00 93.38 302 HIS A C 1
ATOM 2314 O O . HIS A 1 302 ? -6.783 -23.490 13.712 1.00 93.38 302 HIS A O 1
ATOM 2320 N N . ALA A 1 303 ? -4.825 -22.439 14.024 1.00 95.12 303 ALA A N 1
ATOM 2321 C CA . ALA A 1 303 ? -4.203 -23.508 14.781 1.00 95.12 303 ALA A CA 1
ATOM 2322 C C . ALA A 1 303 ? -4.438 -23.252 16.273 1.00 95.12 303 ALA A C 1
ATOM 2324 O O . ALA A 1 303 ? -4.230 -22.136 16.759 1.00 95.12 303 ALA A O 1
ATOM 2325 N N . GLU A 1 304 ? -4.854 -24.291 16.996 1.00 96.50 304 GLU A N 1
ATOM 2326 C CA . GLU A 1 304 ? -5.074 -24.247 18.440 1.00 96.50 304 GLU A CA 1
ATOM 2327 C C . GLU A 1 304 ? -4.019 -25.100 19.149 1.00 96.50 304 GLU A C 1
ATOM 2329 O O . GLU A 1 304 ? -3.887 -26.299 18.895 1.00 96.50 304 GLU A O 1
ATOM 2334 N N . ILE A 1 305 ? -3.250 -24.494 20.055 1.00 96.62 305 ILE A N 1
ATOM 2335 C CA . ILE A 1 305 ? -2.264 -25.206 20.873 1.00 96.62 305 ILE A CA 1
ATOM 2336 C C . ILE A 1 305 ? -2.726 -25.180 22.333 1.00 96.62 305 ILE A C 1
ATOM 2338 O O . ILE A 1 305 ? -2.714 -24.109 22.946 1.00 96.62 305 ILE A O 1
ATOM 2342 N N . PRO A 1 306 ? -3.099 -26.334 22.921 1.00 96.56 306 PRO A N 1
ATOM 2343 C CA . PRO A 1 306 ? -3.414 -26.411 24.340 1.00 96.56 306 PRO A CA 1
ATOM 2344 C C . PRO A 1 306 ? -2.139 -26.298 25.182 1.00 96.56 306 PRO A C 1
ATOM 2346 O O . PRO A 1 306 ? -1.119 -26.933 24.887 1.00 96.56 306 PRO A O 1
ATOM 2349 N N . LEU A 1 307 ? -2.225 -25.494 26.235 1.00 96.88 307 LEU A N 1
ATOM 2350 C CA . LEU A 1 307 ? -1.202 -25.274 27.250 1.00 96.88 307 LEU A CA 1
ATOM 2351 C C . LEU A 1 307 ? -1.499 -26.110 28.505 1.00 96.88 307 LEU A C 1
ATOM 2353 O O . LEU A 1 307 ? -2.628 -26.549 28.732 1.00 96.88 307 LEU A O 1
ATOM 2357 N N . SER A 1 308 ? -0.486 -26.331 29.343 1.00 95.62 308 SER A N 1
ATOM 2358 C CA . SER A 1 308 ? -0.609 -27.077 30.603 1.00 95.62 308 SER A CA 1
ATOM 2359 C C . SER A 1 308 ? -1.459 -26.363 31.655 1.00 95.62 308 SER A C 1
ATOM 2361 O O . SER A 1 308 ? -2.012 -27.015 32.539 1.00 95.62 308 SER A O 1
ATOM 2363 N N . ASP A 1 309 ? -1.605 -25.042 31.540 1.00 93.19 309 ASP A N 1
ATOM 2364 C CA . ASP A 1 309 ? -2.432 -24.208 32.415 1.00 93.19 309 ASP A CA 1
ATOM 2365 C C . ASP A 1 309 ? -3.932 -24.258 32.061 1.00 93.19 309 ASP A C 1
ATOM 2367 O O . ASP A 1 309 ? -4.743 -23.592 32.707 1.00 93.19 309 ASP A O 1
ATOM 2371 N N . GLY A 1 310 ? -4.306 -25.045 31.045 1.00 95.00 310 GLY A N 1
ATOM 2372 C CA . GLY A 1 310 ? -5.675 -25.175 30.551 1.00 95.00 310 GLY A CA 1
ATOM 2373 C C . GLY A 1 310 ? -6.097 -24.081 29.567 1.00 95.00 310 GLY A C 1
ATOM 2374 O O . GLY A 1 310 ? -7.241 -24.093 29.118 1.00 95.00 310 GLY A O 1
ATOM 2375 N N . ARG A 1 311 ? -5.208 -23.145 29.206 1.00 94.50 311 ARG A N 1
ATOM 2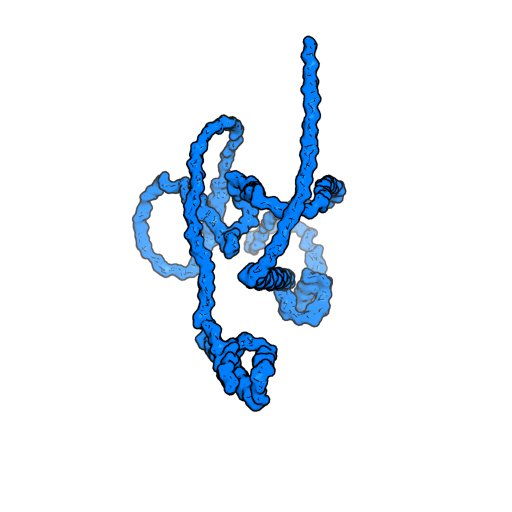376 C CA . ARG A 1 311 ? -5.468 -22.154 28.153 1.00 94.50 311 ARG A CA 1
ATOM 2377 C C . ARG A 1 311 ? -5.146 -22.739 26.779 1.00 94.50 311 ARG A C 1
ATOM 2379 O O . ARG A 1 311 ? -4.343 -23.657 26.637 1.00 94.50 311 ARG A O 1
ATOM 2386 N N . THR A 1 312 ? -5.749 -22.179 25.741 1.00 95.88 312 THR A N 1
ATOM 2387 C CA . THR A 1 312 ? -5.489 -22.543 24.344 1.00 95.88 312 THR A CA 1
ATOM 2388 C C . THR A 1 312 ? -5.006 -21.315 23.591 1.00 95.88 312 THR A C 1
ATOM 2390 O O . THR A 1 312 ? -5.697 -20.298 23.563 1.00 95.88 312 THR A O 1
ATOM 2393 N N . ILE A 1 313 ? -3.822 -21.398 22.981 1.00 95.38 313 ILE A N 1
ATOM 2394 C CA . ILE A 1 313 ? -3.326 -20.348 22.087 1.00 95.38 313 ILE A CA 1
ATOM 2395 C C . ILE A 1 313 ? -3.906 -20.611 20.704 1.00 95.38 313 ILE A C 1
ATOM 2397 O O . ILE A 1 313 ? -3.582 -21.621 20.079 1.00 95.38 313 ILE A O 1
ATOM 2401 N N . THR A 1 314 ? -4.753 -19.698 20.240 1.00 95.44 314 THR A N 1
ATOM 2402 C CA . THR A 1 314 ? -5.335 -19.719 18.896 1.00 95.44 314 THR A CA 1
ATOM 2403 C C . THR A 1 314 ? -4.603 -18.710 18.019 1.00 95.44 314 THR A C 1
ATOM 2405 O O . THR A 1 314 ? -4.620 -17.511 18.310 1.00 95.44 314 THR A O 1
ATOM 2408 N N . PHE A 1 315 ? -3.965 -19.155 16.938 1.00 95.69 315 PHE A N 1
ATOM 2409 C CA . PHE A 1 315 ? -3.258 -18.256 16.023 1.00 95.69 315 PHE A CA 1
ATOM 2410 C C . PHE A 1 315 ? -3.463 -18.656 14.564 1.00 95.69 315 PHE A C 1
ATOM 2412 O O . PHE A 1 315 ? -3.749 -19.805 14.243 1.00 95.69 315 PHE A O 1
ATOM 2419 N N . ASN A 1 316 ? -3.321 -17.685 13.664 1.00 94.94 316 ASN A N 1
ATOM 2420 C CA . ASN A 1 316 ? -3.304 -17.944 12.230 1.00 94.94 316 ASN A CA 1
ATOM 2421 C C . ASN A 1 316 ? -1.842 -18.177 11.794 1.00 94.94 316 ASN A C 1
ATOM 2423 O O . ASN A 1 316 ? -1.024 -17.267 11.968 1.00 94.94 316 ASN A O 1
ATOM 2427 N N . PRO A 1 317 ? -1.494 -19.352 11.238 1.00 95.00 317 PRO A N 1
ATOM 2428 C CA . PRO A 1 317 ? -0.112 -19.686 10.898 1.00 95.00 317 PRO A CA 1
ATOM 2429 C C . PRO A 1 317 ? 0.467 -18.802 9.785 1.00 95.00 317 PRO A C 1
ATOM 2431 O O . PRO A 1 317 ? 1.679 -18.619 9.718 1.00 95.00 317 PRO A O 1
ATOM 2434 N N . LEU A 1 318 ? -0.374 -18.217 8.927 1.00 93.44 318 LEU A N 1
ATOM 2435 C CA . LEU A 1 318 ? 0.070 -17.367 7.818 1.00 93.44 318 LEU A CA 1
ATOM 2436 C C . LEU A 1 318 ? 0.193 -15.888 8.206 1.00 93.44 318 LEU A C 1
ATOM 2438 O O . LE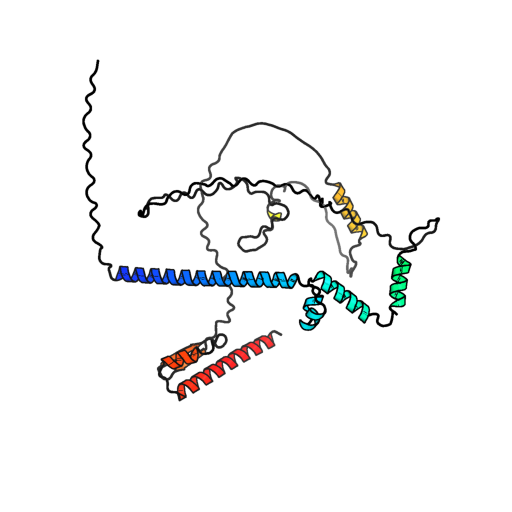U A 1 318 ? 0.935 -15.152 7.562 1.00 93.44 318 LEU A O 1
ATOM 2442 N N . ASN A 1 319 ? -0.495 -15.465 9.270 1.00 91.94 319 ASN A N 1
ATOM 2443 C CA . ASN A 1 319 ? -0.548 -14.076 9.737 1.00 91.94 319 ASN A CA 1
ATOM 2444 C C . ASN A 1 319 ? 0.075 -13.925 11.135 1.00 91.94 319 ASN A C 1
ATOM 2446 O O . ASN A 1 319 ? -0.462 -13.227 12.000 1.00 91.94 319 ASN A O 1
ATOM 2450 N N . LEU A 1 320 ? 1.194 -14.608 11.387 1.00 92.38 320 LEU A N 1
ATOM 2451 C CA . LEU A 1 320 ? 1.857 -14.551 12.684 1.00 92.38 320 LEU A CA 1
ATOM 2452 C C . LEU A 1 320 ? 2.792 -13.339 12.783 1.00 92.38 320 LEU A C 1
ATOM 2454 O O . LEU A 1 320 ? 3.857 -13.305 12.168 1.00 92.38 320 LEU A O 1
ATOM 2458 N N . THR A 1 321 ? 2.426 -12.359 13.611 1.00 91.62 321 THR A N 1
ATOM 2459 C CA . THR A 1 321 ? 3.327 -11.252 13.953 1.00 91.62 321 THR A CA 1
ATOM 2460 C C . THR A 1 321 ? 4.496 -11.781 14.794 1.00 91.62 321 THR A C 1
ATOM 2462 O O . THR A 1 321 ? 4.251 -12.400 15.838 1.00 91.62 321 THR A O 1
ATOM 2465 N N . PRO A 1 322 ? 5.761 -11.540 14.398 1.00 87.00 322 PRO A N 1
ATOM 2466 C CA . PRO A 1 322 ? 6.911 -11.946 15.197 1.00 87.00 322 PRO A CA 1
ATOM 2467 C C . PRO A 1 322 ? 6.826 -11.311 16.591 1.00 87.00 322 PRO A C 1
ATOM 2469 O O . PRO A 1 322 ? 6.560 -10.120 16.721 1.00 87.00 322 PRO A O 1
ATOM 2472 N N . GLY A 1 323 ? 7.015 -12.121 17.633 1.00 92.75 323 GLY A N 1
ATOM 2473 C CA . GLY A 1 323 ? 6.939 -11.684 19.032 1.00 92.75 323 GLY A CA 1
ATOM 2474 C C . GLY A 1 323 ? 5.572 -11.854 19.702 1.00 92.75 323 GLY A C 1
ATOM 2475 O O . GLY A 1 323 ? 5.539 -12.041 20.912 1.00 92.75 323 GLY A O 1
ATOM 2476 N N . ARG A 1 324 ? 4.457 -11.936 18.958 1.00 94.44 324 ARG A N 1
ATOM 2477 C CA . ARG A 1 324 ? 3.115 -12.065 19.567 1.00 94.44 324 ARG A CA 1
ATOM 2478 C C . ARG A 1 324 ? 2.991 -13.281 20.491 1.00 94.44 324 ARG A C 1
ATOM 2480 O O . ARG A 1 324 ? 2.436 -13.187 21.579 1.00 94.44 324 ARG A O 1
ATOM 2487 N N . ILE A 1 325 ? 3.527 -14.423 20.067 1.00 95.19 325 ILE A N 1
ATOM 2488 C CA . ILE A 1 325 ? 3.496 -15.652 20.873 1.00 95.19 325 ILE A CA 1
ATOM 2489 C C . ILE A 1 325 ? 4.404 -15.535 22.091 1.00 95.19 325 ILE A C 1
ATOM 2491 O O . ILE A 1 325 ? 4.099 -16.080 23.147 1.00 95.19 325 ILE A O 1
ATOM 2495 N N . ASP A 1 326 ? 5.513 -14.813 21.966 1.00 95.19 326 ASP A N 1
ATOM 2496 C CA . ASP A 1 326 ? 6.434 -14.614 23.077 1.00 95.19 326 ASP A CA 1
ATOM 2497 C C . ASP A 1 326 ? 5.787 -13.751 24.162 1.00 95.19 326 ASP A C 1
ATOM 2499 O O . ASP A 1 326 ? 5.931 -14.072 25.344 1.00 95.19 326 ASP A O 1
ATOM 2503 N N . ASP A 1 327 ? 5.006 -12.746 23.760 1.00 95.12 327 ASP A N 1
ATOM 2504 C CA . ASP A 1 327 ? 4.198 -11.928 24.659 1.00 95.12 327 ASP A CA 1
ATOM 2505 C C . ASP A 1 327 ? 3.121 -12.779 25.349 1.00 95.12 327 ASP A C 1
ATOM 2507 O O . ASP A 1 327 ? 3.063 -12.812 26.578 1.00 95.12 327 ASP A O 1
ATOM 2511 N N . GLU A 1 328 ? 2.325 -13.551 24.598 1.00 93.56 328 GLU A N 1
ATOM 2512 C CA . GLU A 1 328 ? 1.288 -14.432 25.168 1.00 93.56 328 GLU A CA 1
ATOM 2513 C C . GLU A 1 328 ? 1.879 -15.472 26.143 1.00 93.56 328 GLU A C 1
ATOM 2515 O O . GLU A 1 328 ? 1.345 -15.696 27.235 1.00 93.56 328 GLU A O 1
ATOM 2520 N N . LEU A 1 329 ? 3.043 -16.042 25.817 1.00 94.38 329 LEU A N 1
ATOM 2521 C CA . LEU A 1 329 ? 3.778 -16.952 26.699 1.00 94.38 329 LEU A CA 1
ATOM 2522 C C . LEU A 1 329 ? 4.383 -16.243 27.921 1.00 94.38 329 LEU A C 1
ATOM 2524 O O . LEU A 1 329 ? 4.603 -16.884 28.955 1.00 94.38 329 LEU A O 1
ATOM 2528 N N . ALA A 1 330 ? 4.701 -14.949 27.838 1.00 94.69 330 ALA A N 1
ATOM 2529 C CA . ALA A 1 330 ? 5.217 -14.178 28.966 1.00 94.69 330 ALA A CA 1
ATOM 2530 C C . ALA A 1 330 ? 4.148 -13.977 30.051 1.00 94.69 330 ALA A C 1
ATOM 2532 O O . ALA A 1 330 ? 4.462 -14.141 31.231 1.00 94.69 330 ALA A O 1
ATOM 2533 N N . TYR A 1 331 ? 2.890 -13.737 29.667 1.00 91.50 331 TYR A N 1
ATOM 2534 C CA . TYR A 1 331 ? 1.775 -13.538 30.605 1.00 91.50 331 TYR A CA 1
ATOM 2535 C C . TYR A 1 331 ? 1.297 -14.821 31.308 1.00 91.50 331 TYR A C 1
ATOM 2537 O O . TYR A 1 331 ? 0.656 -14.749 32.356 1.00 91.50 331 TYR A O 1
ATOM 2545 N N . GLY A 1 332 ? 1.591 -16.004 30.758 1.00 85.75 332 GLY A N 1
ATOM 2546 C CA . GLY A 1 332 ? 1.072 -17.283 31.263 1.00 85.75 332 GLY A CA 1
ATOM 2547 C C . GLY A 1 332 ? 1.783 -17.868 32.488 1.00 85.75 332 GLY A C 1
ATOM 2548 O O . GLY A 1 332 ? 1.322 -18.867 33.024 1.00 85.75 332 GLY A O 1
ATOM 2549 N N . GLY A 1 333 ? 2.919 -17.312 32.928 1.00 92.31 333 GLY A N 1
ATOM 2550 C CA . GLY A 1 333 ? 3.713 -17.921 34.011 1.00 92.31 333 GLY A CA 1
ATOM 2551 C C . GLY A 1 333 ? 4.232 -19.337 33.693 1.00 92.31 333 GLY A C 1
ATOM 2552 O O . GLY A 1 333 ? 4.664 -20.052 34.592 1.00 92.31 333 GLY A O 1
ATOM 2553 N N . LEU A 1 334 ? 4.193 -19.745 32.420 1.00 93.81 334 LEU A N 1
ATOM 2554 C CA . LEU A 1 334 ? 4.562 -21.086 31.966 1.00 93.81 334 LEU A CA 1
ATOM 2555 C C . LEU A 1 334 ? 6.051 -21.367 32.211 1.00 93.81 334 LEU A C 1
ATOM 2557 O O . LEU A 1 334 ? 6.899 -20.474 32.107 1.00 93.81 334 LEU A O 1
ATOM 2561 N N . GLY A 1 335 ? 6.392 -22.628 32.477 1.00 96.81 335 GLY A N 1
ATOM 2562 C CA . GLY A 1 335 ? 7.785 -23.048 32.625 1.00 96.81 335 GLY A CA 1
ATOM 2563 C C . GLY A 1 335 ? 8.583 -22.864 31.327 1.00 96.81 335 GLY A C 1
ATOM 2564 O O . GLY A 1 335 ? 8.054 -23.014 30.226 1.00 96.81 335 GLY A O 1
ATOM 2565 N N . ALA A 1 336 ? 9.887 -22.582 31.425 1.00 97.00 336 ALA A N 1
ATOM 2566 C CA . ALA A 1 336 ? 10.745 -22.352 30.252 1.00 97.00 336 ALA A CA 1
ATOM 2567 C C . ALA A 1 336 ? 10.754 -23.535 29.259 1.00 97.00 336 ALA A C 1
ATOM 2569 O O . ALA A 1 336 ? 10.788 -23.332 28.043 1.00 97.00 336 ALA A O 1
ATOM 2570 N N . ALA A 1 337 ? 10.671 -24.768 29.771 1.00 96.69 337 ALA A N 1
ATOM 2571 C CA . ALA A 1 337 ? 10.581 -25.978 28.954 1.00 96.69 337 ALA A CA 1
ATOM 2572 C C . ALA A 1 337 ? 9.287 -26.026 28.124 1.00 96.69 337 ALA A C 1
ATOM 2574 O O . ALA A 1 337 ? 9.310 -26.395 26.950 1.00 96.69 337 ALA A O 1
ATOM 2575 N N . GLU A 1 338 ? 8.168 -25.599 28.707 1.00 96.06 338 GLU A N 1
ATOM 2576 C CA . GLU A 1 338 ? 6.884 -25.557 28.019 1.00 96.06 338 GLU A CA 1
ATOM 2577 C C . GLU A 1 338 ? 6.837 -24.441 26.979 1.00 96.06 338 GLU A C 1
ATOM 2579 O O . GLU A 1 338 ? 6.441 -24.694 25.845 1.00 96.06 338 GLU A O 1
ATOM 2584 N N . LYS A 1 339 ? 7.349 -23.247 27.307 1.00 97.06 339 LYS A N 1
ATOM 2585 C CA . LYS A 1 339 ? 7.485 -22.155 26.330 1.00 97.06 339 LYS A CA 1
ATOM 2586 C C . LYS A 1 339 ? 8.248 -22.618 25.090 1.00 97.06 339 LYS A C 1
ATOM 2588 O O . LYS A 1 339 ? 7.815 -22.362 23.972 1.00 97.06 339 LYS A O 1
ATOM 2593 N N . LYS A 1 340 ? 9.353 -23.352 25.271 1.00 97.62 340 LYS A N 1
ATOM 2594 C CA . LYS A 1 340 ? 10.125 -23.922 24.156 1.00 97.62 340 LYS A CA 1
ATOM 2595 C C . LYS A 1 340 ? 9.311 -24.940 23.349 1.00 97.62 340 LYS A C 1
ATOM 2597 O O . LYS A 1 340 ? 9.337 -24.896 22.123 1.00 97.62 340 LYS A O 1
ATOM 2602 N N . ARG A 1 341 ? 8.561 -25.823 24.017 1.00 97.50 341 ARG A N 1
ATOM 2603 C CA . ARG A 1 341 ? 7.684 -26.804 23.356 1.00 97.50 341 ARG A CA 1
ATOM 2604 C C . ARG A 1 341 ? 6.600 -26.128 22.513 1.00 97.50 341 ARG A C 1
ATOM 2606 O O . ARG A 1 341 ? 6.367 -26.551 21.386 1.00 97.50 341 ARG A O 1
ATOM 2613 N N . VAL A 1 342 ? 5.967 -25.080 23.042 1.00 97.00 342 VAL A N 1
ATOM 2614 C CA . VAL A 1 342 ? 4.933 -24.315 22.332 1.00 97.00 342 VAL A CA 1
ATOM 2615 C C . VAL A 1 342 ? 5.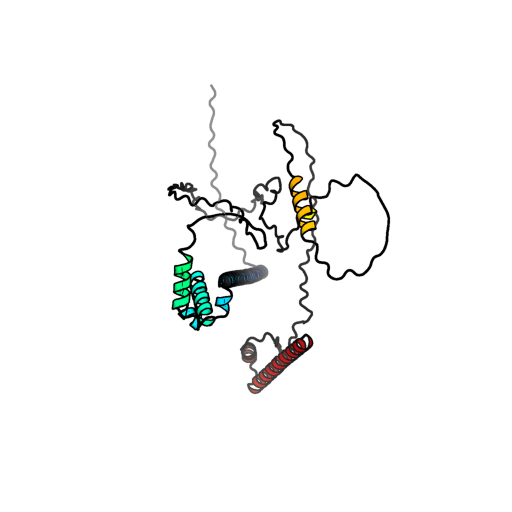529 -23.610 21.120 1.00 97.00 342 VAL A C 1
ATOM 2617 O O . VAL A 1 342 ? 4.994 -23.756 20.028 1.00 97.00 342 VAL A O 1
ATOM 2620 N N . LYS A 1 343 ? 6.675 -22.931 21.270 1.00 96.38 343 LYS A N 1
ATOM 2621 C CA . LYS A 1 343 ? 7.363 -22.282 20.141 1.00 96.38 343 LYS A CA 1
ATOM 2622 C C . LYS A 1 343 ? 7.690 -23.264 19.015 1.00 96.38 343 LYS A C 1
ATOM 2624 O O . LYS A 1 343 ? 7.442 -22.944 17.858 1.00 96.38 343 LYS A O 1
ATOM 2629 N N . ASN A 1 344 ? 8.186 -24.458 19.344 1.00 97.62 344 ASN A N 1
ATOM 2630 C CA . ASN A 1 344 ? 8.469 -25.485 18.339 1.00 97.62 344 ASN A CA 1
ATOM 2631 C C . ASN A 1 344 ? 7.192 -25.932 17.608 1.00 97.62 344 ASN A C 1
ATOM 2633 O O . ASN A 1 344 ? 7.185 -25.979 16.385 1.00 97.62 344 ASN A O 1
ATOM 2637 N N . ARG A 1 345 ? 6.090 -26.172 18.334 1.00 97.00 345 ARG A N 1
ATOM 2638 C CA . ARG A 1 345 ? 4.795 -26.522 17.722 1.00 97.00 345 ARG A CA 1
ATOM 2639 C C . ARG A 1 345 ? 4.258 -25.433 16.802 1.00 97.00 345 ARG A C 1
ATOM 2641 O O . ARG A 1 345 ? 3.749 -25.734 15.732 1.00 97.00 345 ARG A O 1
ATOM 2648 N N . VAL A 1 346 ? 4.371 -24.170 17.210 1.00 96.69 346 VAL A N 1
ATOM 2649 C CA . VAL A 1 346 ? 3.979 -23.042 16.358 1.00 96.69 346 VAL A CA 1
ATOM 2650 C C . VAL A 1 346 ? 4.799 -23.064 15.077 1.00 96.69 346 VAL A C 1
ATOM 2652 O O . VAL A 1 346 ? 4.234 -22.950 13.996 1.00 96.69 346 VAL A O 1
ATOM 2655 N N . GLN A 1 347 ? 6.122 -23.202 15.184 1.00 96.19 347 GLN A N 1
ATOM 2656 C CA . GLN A 1 347 ? 6.997 -23.238 14.014 1.00 96.19 347 GLN A CA 1
ATOM 2657 C C . GLN A 1 347 ? 6.635 -24.393 13.075 1.00 96.19 347 GLN A C 1
ATOM 2659 O O . GLN A 1 347 ? 6.566 -24.181 11.868 1.00 96.19 347 GLN A O 1
ATOM 2664 N N . GLU A 1 348 ? 6.351 -25.578 13.616 1.00 97.38 348 GLU A N 1
ATOM 2665 C CA . GLU A 1 348 ? 5.889 -26.735 12.844 1.00 97.38 348 GLU A CA 1
ATOM 2666 C C . GLU A 1 348 ? 4.578 -26.442 12.098 1.00 97.38 348 GLU A C 1
ATOM 2668 O O . GLU A 1 348 ? 4.501 -26.694 10.897 1.00 97.38 348 GLU A O 1
ATOM 2673 N N . GLU A 1 349 ? 3.580 -25.847 12.757 1.00 96.44 349 GLU A N 1
ATOM 2674 C CA . GLU A 1 349 ? 2.301 -25.488 12.123 1.00 96.44 349 GLU A CA 1
ATOM 2675 C C . GLU A 1 349 ? 2.451 -24.386 11.063 1.00 96.44 349 GLU A C 1
ATOM 2677 O O . GLU A 1 349 ? 1.833 -24.452 10.001 1.00 96.44 349 GLU A O 1
ATOM 2682 N N . VAL A 1 350 ? 3.317 -23.394 11.298 1.00 95.81 350 VAL A N 1
ATOM 2683 C CA . VAL A 1 350 ? 3.623 -22.344 10.311 1.00 95.81 350 VAL A CA 1
ATOM 2684 C C . VAL A 1 350 ? 4.281 -22.944 9.070 1.00 95.81 350 VAL A C 1
ATOM 2686 O O . VAL A 1 350 ? 3.863 -22.652 7.948 1.00 95.81 350 VAL A O 1
ATOM 2689 N N . VAL A 1 351 ? 5.284 -23.808 9.253 1.00 96.56 351 VAL A N 1
ATOM 2690 C CA . VAL A 1 351 ? 5.958 -24.492 8.140 1.00 96.56 351 VAL A CA 1
ATOM 2691 C C . VAL A 1 351 ? 4.970 -25.381 7.392 1.00 96.56 351 VAL A C 1
ATOM 2693 O O . VAL A 1 351 ? 4.924 -25.322 6.166 1.00 96.56 351 VAL A O 1
ATOM 2696 N N . ARG A 1 352 ? 4.135 -26.136 8.111 1.00 96.81 352 ARG A N 1
ATOM 2697 C CA . ARG A 1 352 ? 3.108 -27.008 7.532 1.00 96.81 352 ARG A CA 1
ATOM 2698 C C . ARG A 1 352 ? 2.102 -26.231 6.680 1.00 96.81 352 ARG A C 1
ATOM 2700 O O . ARG A 1 352 ? 1.857 -26.604 5.532 1.00 96.81 352 ARG A O 1
ATOM 2707 N N . ALA A 1 353 ? 1.561 -25.134 7.207 1.00 94.62 353 ALA A N 1
ATOM 2708 C CA . ALA A 1 353 ? 0.620 -24.284 6.482 1.00 94.62 353 ALA A CA 1
ATOM 2709 C C . ALA A 1 353 ? 1.265 -23.645 5.242 1.00 94.62 353 ALA A C 1
ATOM 2711 O O . ALA A 1 353 ? 0.635 -23.541 4.187 1.00 94.62 353 ALA A O 1
ATOM 2712 N N . LEU A 1 354 ? 2.538 -23.247 5.340 1.00 95.19 354 LEU A N 1
ATOM 2713 C CA . LEU A 1 354 ? 3.282 -22.713 4.204 1.00 95.19 354 LEU A CA 1
ATOM 2714 C C . LEU A 1 354 ? 3.505 -23.783 3.127 1.00 95.19 354 LEU A C 1
ATOM 2716 O O . LEU A 1 354 ? 3.307 -23.499 1.946 1.00 95.19 354 LEU A O 1
ATOM 2720 N N . THR A 1 355 ? 3.869 -25.010 3.511 1.00 96.00 355 THR A N 1
ATOM 2721 C CA . THR A 1 355 ? 4.044 -26.120 2.564 1.00 96.00 355 THR A CA 1
ATOM 2722 C C . THR A 1 355 ? 2.741 -26.491 1.863 1.00 96.00 355 THR A C 1
ATOM 2724 O O . THR A 1 355 ? 2.744 -26.581 0.639 1.00 96.00 355 THR A O 1
ATOM 2727 N N . GLU A 1 356 ? 1.621 -26.588 2.589 1.00 95.19 356 GLU A N 1
ATOM 2728 C CA . GLU A 1 356 ? 0.297 -26.871 2.007 1.00 95.19 356 GLU A CA 1
ATOM 2729 C C . GLU A 1 356 ? -0.100 -25.781 0.997 1.00 95.19 356 GLU A C 1
ATOM 2731 O O . GLU A 1 356 ? -0.576 -26.066 -0.104 1.00 95.19 356 GLU A O 1
ATOM 2736 N N . ARG A 1 357 ? 0.178 -24.511 1.320 1.00 93.44 357 ARG A N 1
ATOM 2737 C CA . ARG A 1 357 ? -0.068 -23.388 0.408 1.00 93.44 357 ARG A CA 1
ATOM 2738 C C . ARG A 1 357 ? 0.807 -23.451 -0.845 1.00 93.44 357 ARG A C 1
ATOM 2740 O O . ARG A 1 357 ? 0.309 -23.189 -1.939 1.00 93.44 357 ARG A O 1
ATOM 2747 N N . MET A 1 358 ? 2.088 -23.800 -0.709 1.00 95.12 358 MET A N 1
ATOM 2748 C CA . MET A 1 358 ? 2.981 -23.972 -1.860 1.00 95.12 358 MET A CA 1
ATOM 2749 C C . MET A 1 358 ? 2.565 -25.153 -2.739 1.00 95.12 358 MET A C 1
ATOM 2751 O O . MET A 1 358 ? 2.626 -25.043 -3.959 1.00 95.12 358 MET A O 1
ATOM 2755 N N . GLU A 1 359 ? 2.141 -26.270 -2.151 1.00 95.94 359 GLU A N 1
ATOM 2756 C CA . GLU A 1 359 ? 1.628 -27.427 -2.893 1.00 95.94 359 GLU A CA 1
ATOM 2757 C C . GLU A 1 359 ? 0.352 -27.077 -3.657 1.00 95.94 359 GLU A C 1
ATOM 2759 O O . GLU A 1 359 ? 0.235 -27.397 -4.839 1.00 95.94 359 GLU A O 1
ATOM 2764 N N . ARG A 1 360 ? -0.559 -26.322 -3.035 1.00 91.38 360 ARG A N 1
ATOM 2765 C CA . ARG A 1 360 ? -1.763 -25.820 -3.705 1.00 91.38 360 ARG A CA 1
ATOM 2766 C C . ARG A 1 360 ? -1.433 -24.888 -4.868 1.00 91.38 360 ARG A C 1
ATOM 2768 O O . ARG A 1 360 ? -2.077 -24.969 -5.906 1.00 91.38 360 ARG A O 1
ATOM 2775 N N . TRP A 1 361 ? -0.424 -24.029 -4.728 1.00 90.75 361 TRP A N 1
ATOM 2776 C CA . TRP A 1 361 ? 0.059 -23.202 -5.839 1.00 90.75 361 TRP A CA 1
ATOM 2777 C C . TRP A 1 361 ? 0.696 -24.028 -6.955 1.00 90.75 361 TRP A C 1
ATOM 2779 O O . TRP A 1 361 ? 0.449 -23.743 -8.122 1.00 90.75 361 TRP A O 1
ATOM 2789 N N . LYS A 1 362 ? 1.453 -25.078 -6.617 1.00 94.69 362 LYS A N 1
ATOM 2790 C CA . LYS A 1 362 ? 2.010 -26.014 -7.604 1.00 94.69 362 LYS A CA 1
ATOM 2791 C C . LYS A 1 362 ? 0.945 -26.823 -8.345 1.00 94.69 362 LYS A C 1
ATOM 2793 O O . LYS A 1 362 ? 1.226 -27.268 -9.441 1.00 94.69 362 LYS A O 1
ATOM 2798 N N . ALA A 1 363 ? -0.228 -27.044 -7.755 1.00 90.50 363 ALA A N 1
ATOM 2799 C CA . ALA A 1 363 ? -1.326 -27.761 -8.405 1.00 90.50 363 ALA A CA 1
ATOM 2800 C C . ALA A 1 363 ? -2.135 -26.889 -9.385 1.00 90.50 363 ALA A C 1
ATOM 2802 O O . ALA A 1 363 ? -2.892 -27.423 -10.190 1.00 90.50 363 ALA A O 1
ATOM 2803 N N . ILE A 1 364 ? -2.026 -25.561 -9.275 1.00 88.62 364 ILE A N 1
ATOM 2804 C CA . ILE A 1 364 ? -2.733 -24.597 -10.135 1.00 88.62 364 ILE A CA 1
ATOM 2805 C C . ILE A 1 364 ? -1.873 -24.187 -11.343 1.00 88.62 364 ILE A C 1
ATOM 2807 O O . ILE A 1 364 ? -2.428 -23.832 -12.382 1.00 88.62 364 ILE A O 1
ATOM 2811 N N . ALA A 1 365 ? -0.547 -24.200 -11.188 1.00 70.88 365 ALA A N 1
ATOM 2812 C CA . ALA A 1 365 ? 0.422 -23.961 -12.259 1.00 70.88 365 ALA A CA 1
ATOM 2813 C C . ALA A 1 365 ? 0.659 -25.233 -13.077 1.00 70.88 365 ALA A C 1
ATOM 2815 O O . ALA A 1 365 ? 0.821 -25.094 -14.310 1.00 70.88 365 ALA A O 1
#

Mean predicted aligned error: 22.43 Å

Solvent-accessible surface area (backbone atoms only — not comparable to full-atom values): 25326 Å² total; per-residue (Å²): 137,87,85,81,84,81,78,85,82,81,83,77,76,81,76,81,81,77,76,78,78,80,74,79,79,48,72,70,58,52,51,57,50,50,55,52,48,53,52,48,52,51,50,53,52,50,51,54,49,53,52,49,53,51,50,52,53,51,49,51,54,50,51,52,56,51,58,66,70,49,56,74,82,61,72,77,50,54,71,69,62,44,58,76,51,54,66,91,42,73,72,54,26,51,48,52,49,50,51,52,52,49,49,71,76,44,75,81,61,52,70,65,57,58,52,47,53,64,57,56,73,74,72,78,88,83,79,89,86,89,84,87,81,93,79,91,79,89,80,86,76,79,82,78,84,70,85,77,78,82,88,67,93,71,94,70,92,75,81,76,74,73,79,75,82,75,80,76,79,80,84,81,72,93,72,79,84,75,90,78,72,78,84,69,79,80,67,74,79,69,68,96,58,84,75,78,83,56,95,90,64,83,56,54,45,101,84,66,46,79,61,75,69,79,77,74,81,77,84,86,85,91,84,83,86,80,89,81,80,85,88,76,82,90,80,79,92,76,81,87,76,74,81,60,65,68,66,55,52,55,54,56,59,62,59,69,70,75,82,77,80,82,90,82,90,81,87,86,82,90,83,84,90,79,87,81,91,78,80,83,80,78,85,79,92,64,85,75,70,68,78,75,70,75,69,58,87,73,64,81,67,60,47,74,46,78,47,95,87,74,49,67,53,72,44,44,54,91,74,63,61,88,60,54,65,58,53,58,50,61,76,63,76,60,54,72,70,54,51,51,54,51,53,51,52,51,52,52,48,27,52,49,53,51,48,53,52,51,51,56,52,61,73,72,108

Secondary structure (DSSP, 8-state):
----PPPP----PPPP--PPP-PPPPHHHHHHHHHHHHHHHHHHHHHHHHHHHHHHHHHHHHHHHHHHHS-HHHHTS-HHHHHHH--SSHHHHHHHHHHHHHHHH-TTS-HHHHHHHHHHTTSSS----------------PPP----------------PPPP-PPPP---------TT-----------SSPPPPPTT---B-TTS-B--GGGSS-SS------------------------HHHHHHHHHHHHTS--------------------------------------S-----EEEE-TTS-EEEE-TTS--TTHHHHHHHHTT--HHHHHHHHHHHHHHHHHHHHHHHHHHHHH-

Foldseek 3Di:
DDDDDDDDDDDDDDDPPDDPDDDPQDPVNVVVVVVVVVVVVVVVVVVVVVVVVVVVVVVVVVVVVVVVPQDPVVVPDDPVVCVVLPPPDNVSSVVSVVVVVVCVVCVPPPPVNVVVCVVVVVPPDDDDDDDDDDDDDDDDDDDDDDPDDPPDDDDDPDPPDDPDDDDDPPPPDDDDDDPDPPPPPPPPPDPPDDPDDDDPDFDADPVRHGDDPVPPPPDPDPDDDDDDDDDDDDDDDDPDDDPDVVVVVVVVVVVVVPPDDDDDDDDDDDDDDDDDDDDDDDDDPDDPPPPPPCPPPPPQDWDWDAAPVRDIDTDRLQPDDPCPLVVVVVVPPDDPVRSVVVVVVSVVVNVVVVVVVVVVVVVVD

InterPro domains:
  IPR018851 Borealin, N-terminal [PF10444] (30-82)
  IPR018867 Cell division protein borealin [PTHR16040] (17-331)
  IPR046466 Borealin, C-terminal [PF10512] (154-214)

pLDDT: mean 71.05, std 22.08, range [35.28, 98.62]